Protein AF-G5LSA3-F1 (afdb_monomer)

Solvent-accessible surface area (backbone atoms only — not comparable to full-atom values): 11679 Å² total; per-residue (Å²): 106,72,66,44,50,52,53,25,50,44,38,55,77,55,79,55,7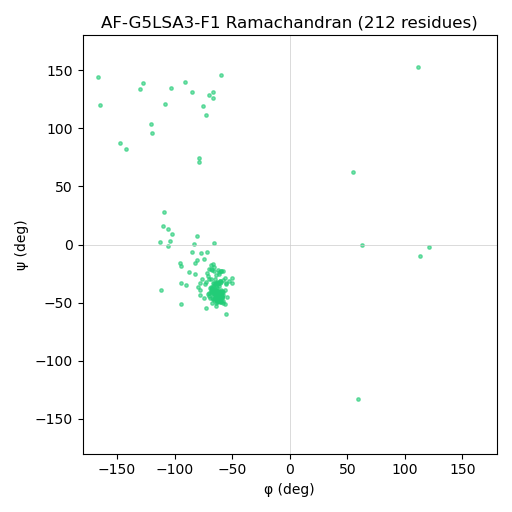2,50,24,72,30,47,62,33,30,74,80,34,65,68,48,12,50,53,46,41,55,51,50,51,54,51,50,54,54,49,53,50,52,52,33,51,51,53,39,56,61,46,24,77,78,38,68,71,36,72,40,71,67,54,28,50,52,50,26,52,50,50,54,50,53,54,51,54,49,53,71,73,32,70,72,57,42,51,50,51,53,53,52,50,49,51,64,54,46,50,59,47,51,48,41,41,61,58,32,59,80,59,48,34,70,67,43,30,60,56,48,72,64,80,58,100,57,92,50,68,64,59,55,52,52,52,50,52,54,52,50,56,74,58,63,61,64,62,53,56,42,41,48,39,81,81,46,82,61,35,63,59,45,43,32,49,49,45,44,52,48,53,51,52,50,49,52,51,49,53,44,32,53,54,28,51,41,17,58,45,53,57,74,54,58,66,62,71,62,96,44,76,66,73,73,72,78,120

InterPro domains:
  IPR002293 Amino acid/polyamine transporter I [PF13520] (2-205)
  IPR050367 Amino acid-polyamine-organocation superfamily [PTHR42770] (3-204)

Radius of gyration: 20.11 Å; Cα contacts (8 Å, |Δi|>4): 156; chains: 1; bounding box: 51×43×50 Å

Mean predicted aligned error: 11.16 Å

Sequence (214 aa):
MSLAYVYARLATKNPQQGGPIAYAGEISPAFGFQTGVLYYHANWIGNLAIGITAVSYLSTFFPALNNPIPAGIACIAIVWLFTFINMLGGAWVSRLTTIGLFLVLIPVVLTAVAGWHWFDIATYHANWNTSTTTDSHAIVKSILLCLWAFVGVESAAVSTGMVKNPKRTVPLATMLGTALAGIIYIAATQVIAGMFPASVMASSGADSDCKNIG

Secondary structure (DSSP, 8-state):
-HHHHHHHHHHHH---TTTHHHHHHTT-HHHHHHHHHHHHHHHHHHHHHHHHHHHHHHHTT-GGGGSHHHHHHHHHHHHHHHHHHHHT-HHHHHHHHHHHHHHHHHHHHHHHHHGGGG--HHHHHHHHT--SS--HHHHHHHHHHHHHHTTTTTHHHHGGGGSSSHHHHHHHHHHHHHHHHHHHHHHHHHHHHHHS-HHHHHHSSS-TTTTS--

Organism: NCBI:txid913241

Foldseek 3Di:
DVVLLVQLVCCQVDQDAPFPLVVLVVVHVVRSVVVVVVVVVVVVVVLLVVLLQVLVVVCVVVVVCVDPVVVVVSSVVVSVVVVVQPVVDDVSVVVVVVVVVVVVVVVLVCLLPVLVVLFAPVLLVQLVDPDPDPDPVVVVVVVVVVVVVPPCLRVLSNCLVVDDPSSPCSSCCSVVVVVVVVVSVVSSVSSVSRNDHPVCVCVPGDCPVVVPPD

pLDDT: mean 71.87, std 13.15, range [27.19, 90.12]

Structure (mmCIF, N/CA/C/O backbone):
data_AF-G5LSA3-F1
#
_entry.id   AF-G5LSA3-F1
#
loop_
_atom_site.group_PDB
_atom_site.id
_atom_site.type_symbol
_atom_site.label_atom_id
_atom_site.label_alt_id
_atom_site.label_comp_id
_atom_site.label_asym_id
_atom_site.label_entity_id
_atom_site.label_seq_id
_atom_site.pdbx_PDB_ins_code
_atom_site.Cartn_x
_atom_site.Cartn_y
_atom_site.Cartn_z
_atom_site.occupancy
_atom_site.B_iso_or_equiv
_atom_site.auth_seq_id
_atom_site.auth_comp_id
_atom_site.auth_asym_id
_atom_site.auth_atom_id
_atom_site.pdbx_PDB_model_num
ATOM 1 N N . MET A 1 1 ? 2.680 -9.604 10.700 1.00 57.22 1 MET A N 1
ATOM 2 C CA . MET A 1 1 ? 1.638 -10.450 11.338 1.00 57.22 1 MET A CA 1
ATOM 3 C C . MET A 1 1 ? 1.380 -10.092 12.799 1.00 57.22 1 MET A C 1
ATOM 5 O O . MET A 1 1 ? 0.228 -9.873 13.142 1.00 57.22 1 MET A O 1
ATOM 9 N N . SER A 1 2 ? 2.407 -9.972 13.649 1.00 67.12 2 SER A N 1
ATOM 10 C CA . SER A 1 2 ? 2.255 -9.550 15.056 1.00 67.12 2 SER A CA 1
ATOM 11 C C . SER A 1 2 ? 1.514 -8.212 15.216 1.00 67.12 2 SER A C 1
ATOM 13 O O . SER A 1 2 ? 0.577 -8.130 16.002 1.00 67.12 2 SER A O 1
ATOM 15 N N . LEU A 1 3 ? 1.859 -7.200 14.411 1.00 62.19 3 LEU A N 1
ATOM 16 C CA . LEU A 1 3 ? 1.193 -5.889 14.412 1.00 62.19 3 LEU A CA 1
ATOM 17 C C . LEU A 1 3 ? -0.298 -5.983 14.030 1.00 62.19 3 LEU A C 1
ATOM 19 O O . LEU A 1 3 ? -1.160 -5.471 14.739 1.00 62.19 3 LEU A O 1
ATOM 23 N N . ALA A 1 4 ? -0.609 -6.706 12.950 1.00 60.38 4 ALA A N 1
ATOM 24 C CA . ALA A 1 4 ? -1.983 -6.951 12.508 1.00 60.38 4 ALA A CA 1
ATOM 25 C C . ALA A 1 4 ? -2.810 -7.684 13.579 1.00 60.38 4 ALA A C 1
ATOM 27 O O . ALA A 1 4 ? -3.966 -7.336 13.804 1.00 60.38 4 ALA A O 1
ATOM 28 N N . TYR A 1 5 ? -2.210 -8.644 14.292 1.00 62.06 5 TYR A N 1
ATOM 29 C CA . TYR A 1 5 ? -2.858 -9.350 15.398 1.00 62.06 5 TYR A CA 1
ATOM 30 C C . TYR A 1 5 ? -3.153 -8.430 16.590 1.00 62.06 5 TYR A C 1
ATOM 32 O O . TYR A 1 5 ? -4.234 -8.512 17.175 1.00 62.06 5 TYR A O 1
ATOM 40 N N . VAL A 1 6 ? -2.235 -7.519 16.931 1.00 65.00 6 VAL A N 1
ATOM 41 C CA . VAL A 1 6 ? -2.453 -6.514 17.984 1.00 65.00 6 VAL A CA 1
ATOM 42 C C . VAL A 1 6 ? -3.612 -5.587 17.612 1.00 65.00 6 VAL A C 1
ATOM 44 O O . VAL A 1 6 ? -4.539 -5.440 18.408 1.00 65.00 6 VAL A O 1
ATOM 47 N N . TYR A 1 7 ? -3.632 -5.042 16.391 1.00 61.97 7 TYR A N 1
ATOM 48 C CA . TYR A 1 7 ? -4.736 -4.194 15.927 1.00 61.97 7 TYR A CA 1
ATOM 49 C C . TYR A 1 7 ? -6.064 -4.949 15.825 1.00 61.97 7 TYR A C 1
ATOM 51 O O . TYR A 1 7 ? -7.090 -4.427 16.253 1.00 61.97 7 TYR A O 1
ATOM 59 N N . ALA A 1 8 ? -6.059 -6.193 15.340 1.00 57.53 8 ALA A N 1
ATOM 60 C CA . ALA A 1 8 ? -7.250 -7.038 15.298 1.00 57.53 8 ALA A CA 1
ATOM 61 C C . ALA A 1 8 ? -7.802 -7.302 16.710 1.00 57.53 8 ALA A C 1
ATOM 63 O O . ALA A 1 8 ? -9.007 -7.189 16.946 1.00 57.53 8 ALA A O 1
ATOM 64 N N . ARG A 1 9 ? -6.929 -7.590 17.682 1.00 59.22 9 ARG A N 1
ATOM 65 C CA . ARG A 1 9 ? -7.329 -7.827 19.074 1.00 59.22 9 ARG A CA 1
ATOM 66 C C . ARG A 1 9 ? -7.853 -6.553 19.745 1.00 59.22 9 ARG A C 1
ATOM 68 O O . ARG A 1 9 ? -8.863 -6.623 20.445 1.00 59.22 9 ARG A O 1
ATOM 75 N N . LEU A 1 10 ? -7.244 -5.397 19.483 1.00 58.62 10 LEU A N 1
ATOM 76 C CA . LEU A 1 10 ? -7.724 -4.096 19.964 1.00 58.62 10 LEU A CA 1
ATOM 77 C C . LEU A 1 10 ? -9.078 -3.715 19.341 1.00 58.62 10 LEU A C 1
ATOM 79 O O . LEU A 1 10 ? -9.992 -3.342 20.075 1.00 58.62 10 LEU A O 1
ATOM 83 N N . ALA A 1 11 ? -9.262 -3.946 18.037 1.00 56.22 11 ALA A N 1
ATOM 84 C CA . ALA A 1 11 ? -10.534 -3.742 17.337 1.00 56.22 11 ALA A CA 1
ATOM 85 C C . ALA A 1 11 ? -11.676 -4.613 17.893 1.00 56.22 11 ALA A C 1
ATOM 87 O O . ALA A 1 11 ? -12.827 -4.179 17.923 1.00 56.22 11 ALA A O 1
ATOM 88 N N . THR A 1 12 ? -11.373 -5.828 18.373 1.00 56.00 12 THR A N 1
ATOM 89 C CA . THR A 1 12 ? -12.373 -6.694 19.030 1.00 56.00 12 THR A CA 1
ATOM 90 C C . THR A 1 12 ? -12.680 -6.305 20.473 1.00 56.00 12 THR A C 1
ATOM 92 O O . THR A 1 12 ? -13.838 -6.385 20.883 1.00 56.00 12 THR A O 1
ATOM 95 N N . LYS A 1 13 ? -11.666 -5.906 21.256 1.00 55.19 13 LYS A N 1
ATOM 96 C CA . LYS A 1 13 ? -11.833 -5.583 22.680 1.00 55.19 13 LYS A CA 1
ATOM 97 C C . LYS A 1 13 ? -12.451 -4.211 22.908 1.00 55.19 13 LYS A C 1
ATOM 99 O O . LYS A 1 13 ? -13.193 -4.068 23.874 1.00 55.19 13 LYS A O 1
ATOM 104 N N . ASN A 1 14 ? -12.167 -3.238 22.043 1.00 55.56 14 ASN A N 1
ATOM 105 C CA . ASN A 1 14 ? -12.674 -1.887 22.208 1.00 55.56 14 ASN A CA 1
ATOM 106 C C . ASN A 1 14 ? -12.935 -1.202 20.845 1.00 55.56 14 ASN A C 1
ATOM 108 O O . ASN A 1 14 ? -12.055 -0.575 20.261 1.00 55.56 14 ASN A O 1
ATOM 112 N N . PRO A 1 15 ? -14.125 -1.372 20.250 1.00 53.91 15 PRO A N 1
ATOM 113 C CA . PRO A 1 15 ? -14.443 -0.820 18.934 1.00 53.91 15 PRO A CA 1
ATOM 114 C C . PRO A 1 15 ? -14.781 0.677 19.036 1.00 53.91 15 PRO A C 1
ATOM 116 O O . PRO A 1 15 ? -15.945 1.063 18.957 1.00 53.91 15 PRO A O 1
ATOM 119 N N . GLN A 1 16 ? -13.767 1.516 19.238 1.00 53.59 16 GLN A N 1
ATOM 120 C CA . GLN A 1 16 ? -13.885 2.976 19.228 1.00 53.59 16 GLN A CA 1
ATOM 121 C C . GLN A 1 16 ? -13.633 3.520 17.810 1.00 53.59 16 GLN A C 1
ATOM 123 O O . GLN A 1 16 ? -12.736 3.051 17.103 1.00 53.59 16 GLN A O 1
ATOM 128 N N . GLN A 1 17 ? -14.406 4.526 17.388 1.00 50.66 17 GLN A N 1
ATOM 129 C CA . GLN A 1 17 ? -14.122 5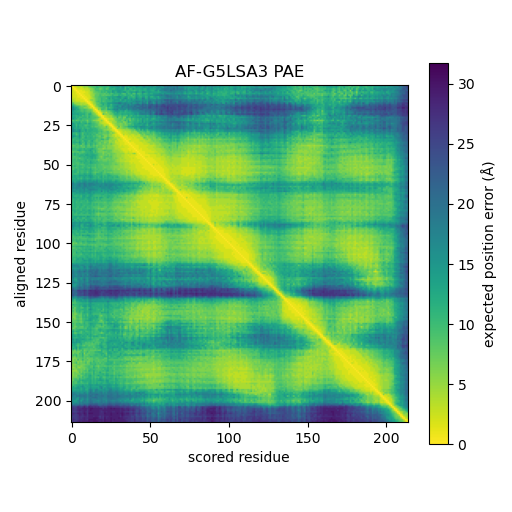.275 16.159 1.00 50.66 17 GLN A CA 1
ATOM 130 C C . GLN A 1 17 ? -12.862 6.130 16.371 1.00 50.66 17 GLN A C 1
ATOM 132 O O . GLN A 1 17 ? -12.777 6.864 17.350 1.00 50.66 17 GLN A O 1
ATOM 137 N N . GLY A 1 18 ? -11.881 6.037 15.465 1.00 52.31 18 GLY A N 1
ATOM 138 C CA . GLY A 1 18 ? -10.628 6.813 15.539 1.00 52.31 18 GLY A CA 1
ATOM 139 C C . GLY A 1 18 ? -9.336 5.989 15.598 1.00 52.31 18 GLY A C 1
ATOM 140 O O . GLY A 1 18 ? -8.247 6.562 15.577 1.00 52.31 18 GLY A O 1
ATOM 141 N N . GLY A 1 19 ? -9.422 4.654 15.629 1.00 60.31 19 GLY A N 1
ATOM 142 C CA . GLY A 1 19 ? -8.258 3.772 15.489 1.00 60.31 19 GLY A CA 1
ATOM 143 C C . GLY A 1 19 ? -7.181 4.000 16.573 1.00 60.31 19 GLY A C 1
ATOM 144 O O . GLY A 1 19 ? -7.528 4.079 17.752 1.00 60.31 19 GLY A O 1
ATOM 145 N N . PRO A 1 20 ? -5.880 4.105 16.221 1.00 56.75 20 PRO A N 1
ATOM 146 C CA . PRO A 1 20 ? -4.772 4.213 17.187 1.00 56.75 20 PRO A CA 1
ATOM 147 C C . PRO A 1 20 ? -4.909 5.366 18.191 1.00 56.75 20 PRO A C 1
ATOM 149 O O . PRO A 1 20 ? -4.492 5.241 19.340 1.00 56.75 20 PRO A O 1
ATOM 152 N N . ILE A 1 21 ? -5.516 6.475 17.762 1.00 54.84 21 ILE A N 1
ATOM 153 C CA . ILE A 1 21 ? -5.666 7.704 18.550 1.00 54.84 21 ILE A CA 1
ATOM 154 C C . ILE A 1 21 ? -6.664 7.490 19.693 1.00 54.84 21 ILE A C 1
ATOM 156 O O . ILE A 1 21 ? -6.404 7.896 20.825 1.00 54.84 21 ILE A O 1
ATOM 160 N N . ALA A 1 22 ? -7.771 6.795 19.415 1.00 55.62 22 ALA A N 1
ATOM 161 C CA . ALA A 1 22 ? -8.770 6.450 20.422 1.00 55.62 22 ALA A CA 1
ATOM 162 C C . ALA A 1 22 ? -8.217 5.437 21.438 1.00 55.62 22 ALA A C 1
ATOM 164 O O . ALA A 1 22 ? -8.444 5.584 22.635 1.00 55.62 22 ALA A O 1
ATOM 165 N N . TYR A 1 23 ? -7.416 4.463 20.983 1.00 58.31 23 TYR A N 1
ATOM 166 C CA . TYR A 1 23 ? -6.765 3.489 21.868 1.00 58.31 23 TYR A CA 1
ATOM 167 C C . TYR A 1 23 ? -5.732 4.119 22.808 1.00 58.31 23 TYR A C 1
ATOM 169 O O . TYR A 1 23 ? -5.691 3.785 23.990 1.00 58.31 23 TYR A O 1
ATOM 177 N N . ALA A 1 24 ? -4.902 5.035 22.303 1.00 58.34 24 ALA A N 1
ATOM 178 C CA . ALA A 1 24 ? -3.903 5.727 23.116 1.00 58.34 24 ALA A CA 1
ATOM 179 C C . ALA A 1 24 ? -4.534 6.762 24.068 1.00 58.34 24 ALA A C 1
ATOM 181 O O . ALA A 1 24 ? -4.039 6.960 25.178 1.00 58.34 24 ALA A O 1
ATOM 182 N N . GLY A 1 25 ? -5.646 7.384 23.659 1.00 57.09 25 GLY A N 1
ATOM 183 C CA . GLY A 1 25 ? -6.397 8.344 24.471 1.00 57.09 25 GLY A CA 1
ATOM 184 C C . GLY A 1 25 ? -7.021 7.748 25.736 1.00 57.09 25 GLY A C 1
ATOM 185 O O . GLY A 1 25 ? -7.166 8.465 26.721 1.00 57.09 25 GLY A O 1
ATOM 186 N N . GLU A 1 26 ? -7.323 6.445 25.752 1.00 61.28 26 GLU A N 1
ATOM 187 C CA . GLU A 1 26 ? -7.827 5.758 26.953 1.00 61.28 26 GLU A CA 1
ATOM 188 C C . GLU A 1 26 ? -6.771 5.579 28.045 1.00 61.28 26 GLU A C 1
ATOM 190 O O . GLU A 1 26 ? -7.111 5.517 29.224 1.00 61.28 26 GLU A O 1
ATOM 195 N N . ILE A 1 27 ? -5.491 5.510 27.671 1.00 63.62 27 ILE A N 1
ATOM 196 C CA . ILE A 1 27 ? -4.385 5.401 28.632 1.00 63.62 27 ILE A CA 1
ATOM 197 C C . ILE A 1 27 ? -4.097 6.775 29.247 1.00 63.62 27 ILE A C 1
ATOM 199 O O . ILE A 1 27 ? -3.882 6.890 30.451 1.00 63.62 27 ILE A O 1
ATOM 203 N N . SER A 1 28 ? -4.085 7.825 28.422 1.00 60.84 28 SER A N 1
ATOM 204 C CA . SER A 1 28 ? -4.035 9.219 28.865 1.00 60.84 28 SER A CA 1
ATOM 205 C C . SER A 1 28 ? -4.377 10.158 27.701 1.00 60.84 28 SER A C 1
ATOM 207 O O . SER A 1 28 ? -3.905 9.923 26.581 1.00 60.84 28 SER A O 1
ATOM 209 N N . PRO A 1 29 ? -5.072 11.286 27.946 1.00 66.12 29 PRO A N 1
ATOM 210 C CA . PRO A 1 29 ? -5.291 12.328 26.939 1.00 66.12 29 PRO A CA 1
ATOM 211 C C . PRO A 1 29 ? -3.995 12.817 26.267 1.00 66.12 29 PRO A C 1
ATOM 213 O O . PRO A 1 29 ? -4.000 13.142 25.081 1.00 66.12 29 PRO A O 1
ATOM 216 N N . ALA A 1 30 ? -2.867 12.811 26.992 1.00 69.50 30 ALA A N 1
ATOM 217 C CA . ALA A 1 30 ? -1.559 13.204 26.461 1.00 69.50 30 ALA A CA 1
ATOM 218 C C . ALA A 1 30 ? -1.019 12.216 25.408 1.00 69.50 30 ALA A C 1
ATOM 220 O O . ALA A 1 30 ? -0.507 12.638 24.370 1.00 69.50 30 ALA A O 1
ATOM 221 N N . PHE A 1 31 ? -1.184 10.906 25.629 1.00 66.94 31 PHE A N 1
ATOM 222 C CA . PHE A 1 31 ? -0.762 9.873 24.674 1.00 66.94 31 PHE A CA 1
ATOM 223 C C . PHE A 1 31 ? -1.680 9.812 23.448 1.00 66.94 31 PHE A C 1
ATOM 225 O O . PHE A 1 31 ? -1.201 9.591 22.332 1.00 66.94 31 PHE A O 1
ATOM 232 N N . GLY A 1 32 ? -2.979 10.073 23.629 1.00 62.72 32 GLY A N 1
ATOM 233 C CA . GLY A 1 32 ? -3.922 10.259 22.523 1.00 62.72 32 GLY A CA 1
ATOM 234 C C . GLY A 1 32 ? -3.528 11.433 21.623 1.00 62.72 32 GLY A C 1
ATOM 235 O O . GLY A 1 32 ? -3.420 11.266 20.408 1.00 62.72 32 GLY A O 1
ATOM 236 N N . PHE A 1 33 ? -3.222 12.594 22.213 1.00 68.69 33 PHE A N 1
ATOM 237 C CA . PHE A 1 33 ? -2.768 13.770 21.465 1.00 68.69 33 PHE A CA 1
ATOM 238 C C . PHE A 1 33 ? -1.448 13.514 20.726 1.00 68.69 33 PHE A C 1
ATOM 240 O O . PHE A 1 33 ? -1.363 13.772 19.527 1.00 68.69 33 PHE A O 1
ATOM 247 N N . GLN A 1 34 ? -0.444 12.936 21.396 1.00 72.75 34 GLN A N 1
ATOM 248 C CA . GLN A 1 34 ? 0.842 12.610 20.770 1.00 72.75 34 GLN A CA 1
ATOM 249 C C . GLN A 1 34 ? 0.670 11.662 19.574 1.00 72.75 34 GLN A C 1
ATOM 251 O O . GLN A 1 34 ? 1.223 11.908 18.503 1.00 72.75 34 GLN A O 1
ATOM 256 N N . THR A 1 35 ? -0.136 10.610 19.731 1.00 71.69 35 THR A N 1
ATOM 257 C CA . THR A 1 35 ? -0.422 9.652 18.653 1.00 71.69 35 THR A CA 1
ATOM 258 C C . THR A 1 35 ? -1.157 10.323 17.495 1.00 71.69 35 THR A C 1
ATOM 260 O O . THR A 1 35 ? -0.836 10.062 16.338 1.00 71.69 35 THR A O 1
ATOM 263 N N . GLY A 1 36 ? -2.095 11.230 17.783 1.00 70.50 36 GLY A N 1
ATOM 264 C CA . GLY A 1 36 ? -2.803 12.003 16.764 1.00 70.50 36 GLY A CA 1
ATOM 265 C C . GLY A 1 36 ? -1.885 12.926 15.966 1.00 70.50 36 GLY A C 1
ATOM 266 O O . GLY A 1 36 ? -1.937 12.923 14.738 1.00 70.50 36 GLY A O 1
ATOM 267 N N . VAL A 1 37 ? -0.995 13.655 16.643 1.00 76.00 37 VAL A N 1
ATOM 268 C CA . VAL A 1 37 ? -0.018 14.538 15.989 1.00 76.00 37 VAL A CA 1
ATOM 269 C C . VAL A 1 37 ? 0.940 13.734 15.112 1.00 76.00 37 VAL A C 1
ATOM 271 O O . VAL A 1 37 ? 1.166 14.109 13.961 1.00 76.00 37 VAL A O 1
ATOM 274 N N . LEU A 1 38 ? 1.470 12.615 15.614 1.00 79.06 38 LEU A N 1
ATOM 275 C CA . LEU A 1 38 ? 2.364 11.746 14.843 1.00 79.06 38 LEU A CA 1
ATOM 276 C C . LEU A 1 38 ? 1.657 11.135 13.629 1.00 79.06 38 LEU A C 1
ATOM 278 O O . LEU A 1 38 ? 2.208 11.148 12.530 1.00 79.06 38 LEU A O 1
ATOM 282 N N . TYR A 1 39 ? 0.424 10.655 13.804 1.00 76.50 39 TYR A N 1
ATOM 283 C CA . TYR A 1 39 ? -0.363 10.092 12.711 1.00 76.50 39 TYR A CA 1
ATOM 284 C C . TYR A 1 39 ? -0.664 11.144 11.639 1.00 76.50 39 TYR A C 1
ATOM 286 O O . TYR A 1 39 ? -0.551 10.862 10.449 1.00 76.50 39 TYR A O 1
ATOM 294 N N . TYR A 1 40 ? -0.981 12.377 12.035 1.00 78.31 40 TYR A N 1
ATOM 295 C CA . TYR A 1 40 ? -1.203 13.471 11.095 1.00 78.31 40 TYR A CA 1
ATOM 296 C C . TYR A 1 40 ? 0.047 13.789 10.262 1.00 78.31 40 TYR A C 1
ATOM 298 O O . TYR A 1 40 ? -0.031 13.849 9.034 1.00 78.31 40 TYR A O 1
ATOM 306 N N . HIS A 1 41 ? 1.212 13.904 10.910 1.00 79.69 41 HIS A N 1
ATOM 307 C CA . HIS A 1 41 ? 2.482 14.130 10.214 1.00 79.69 41 HIS A CA 1
ATOM 308 C C . HIS A 1 41 ? 2.826 12.975 9.263 1.00 79.69 41 HIS A C 1
ATOM 310 O O . HIS A 1 41 ? 3.235 13.217 8.127 1.00 79.69 41 HIS A O 1
ATOM 316 N N . ALA A 1 42 ? 2.604 11.728 9.687 1.00 79.12 42 ALA A N 1
ATOM 317 C CA . ALA A 1 42 ? 2.837 10.553 8.852 1.00 79.12 42 ALA A CA 1
ATOM 318 C C . ALA A 1 42 ? 1.942 10.546 7.599 1.00 79.12 42 ALA A C 1
ATOM 320 O O . ALA A 1 42 ? 2.432 10.286 6.502 1.00 79.12 42 ALA A O 1
ATOM 321 N N . ASN A 1 43 ? 0.657 10.893 7.735 1.00 79.69 43 ASN A N 1
ATOM 322 C CA . ASN A 1 43 ? -0.265 10.967 6.596 1.00 79.69 43 ASN A CA 1
ATOM 323 C C . ASN A 1 43 ? 0.118 12.073 5.607 1.00 79.69 43 ASN A C 1
ATOM 325 O O . ASN A 1 43 ? 0.044 11.868 4.398 1.00 79.69 43 ASN A O 1
ATOM 329 N N . TRP A 1 44 ? 0.551 13.235 6.100 1.00 79.50 44 TRP A N 1
ATOM 330 C CA . TRP A 1 44 ? 1.025 14.324 5.244 1.00 79.50 44 TRP A CA 1
ATOM 331 C C . TRP A 1 44 ? 2.232 13.913 4.402 1.00 79.50 44 TRP A C 1
ATOM 333 O O . TRP A 1 44 ? 2.218 14.087 3.184 1.00 79.50 44 TRP A O 1
ATOM 343 N N . ILE A 1 45 ? 3.244 13.314 5.032 1.00 83.19 45 ILE A N 1
ATOM 344 C CA . ILE A 1 45 ? 4.445 12.837 4.336 1.00 83.19 45 ILE A CA 1
ATOM 345 C C . ILE A 1 45 ? 4.087 11.711 3.354 1.00 83.19 45 ILE A C 1
ATOM 347 O O . ILE A 1 45 ? 4.543 11.724 2.211 1.00 83.19 45 ILE A O 1
ATOM 351 N N . GLY A 1 46 ? 3.222 10.777 3.763 1.00 81.12 46 GLY A N 1
ATOM 352 C CA . GLY A 1 46 ? 2.764 9.675 2.916 1.00 81.12 46 GLY A CA 1
ATOM 353 C C . GLY A 1 46 ? 2.041 10.153 1.655 1.00 81.12 46 GLY A C 1
ATOM 354 O O . GLY A 1 46 ? 2.354 9.694 0.557 1.00 81.12 46 GLY A O 1
ATOM 355 N N . ASN A 1 47 ? 1.135 11.126 1.783 1.00 83.44 47 ASN A N 1
ATOM 356 C CA . ASN A 1 47 ? 0.412 11.694 0.641 1.00 83.44 47 ASN A CA 1
ATOM 357 C C . ASN A 1 47 ? 1.352 12.388 -0.353 1.00 83.44 47 ASN A C 1
ATOM 359 O O . ASN A 1 47 ? 1.183 12.233 -1.563 1.00 83.44 47 ASN A O 1
ATOM 363 N N . LEU A 1 48 ? 2.360 13.115 0.142 1.00 83.06 48 LEU A N 1
ATOM 364 C CA . LEU A 1 48 ? 3.373 13.738 -0.713 1.00 83.06 48 LEU A CA 1
ATOM 365 C C . LEU A 1 48 ? 4.201 12.688 -1.459 1.00 83.06 48 LEU A C 1
ATOM 367 O O . LEU A 1 48 ? 4.391 12.812 -2.667 1.00 83.06 48 LEU A O 1
ATOM 371 N N . ALA A 1 49 ? 4.644 11.634 -0.772 1.00 82.00 49 ALA A N 1
ATOM 372 C CA . ALA A 1 49 ? 5.420 10.566 -1.393 1.00 82.00 49 ALA A CA 1
ATOM 373 C C . ALA A 1 49 ? 4.626 9.822 -2.483 1.00 82.00 49 ALA A C 1
ATOM 375 O O . ALA A 1 49 ? 5.162 9.548 -3.560 1.00 82.00 49 ALA A O 1
ATOM 376 N N . ILE A 1 50 ? 3.334 9.557 -2.250 1.00 82.50 50 ILE A N 1
ATOM 377 C CA . ILE A 1 50 ? 2.434 8.970 -3.257 1.00 82.50 50 ILE A CA 1
ATOM 378 C C . ILE A 1 50 ? 2.281 9.909 -4.461 1.00 82.50 50 ILE A C 1
ATOM 380 O O . ILE A 1 50 ? 2.364 9.455 -5.601 1.00 82.50 50 ILE A O 1
ATOM 384 N N . GLY A 1 51 ? 2.098 11.213 -4.226 1.00 84.19 51 GLY A N 1
ATOM 385 C CA . GLY A 1 51 ? 1.979 12.212 -5.290 1.00 84.19 51 GLY A CA 1
ATOM 386 C C . GLY A 1 51 ? 3.228 12.294 -6.171 1.00 84.19 51 GLY A C 1
ATOM 387 O O . GLY A 1 51 ? 3.123 12.247 -7.396 1.00 84.19 51 GLY A O 1
ATOM 388 N N . ILE A 1 52 ? 4.414 12.335 -5.558 1.00 84.38 52 ILE A N 1
ATOM 389 C CA . ILE A 1 52 ? 5.700 12.340 -6.276 1.00 84.38 52 ILE A CA 1
ATOM 390 C C . ILE A 1 52 ? 5.860 11.056 -7.095 1.00 84.38 52 ILE A C 1
ATOM 392 O O . ILE A 1 52 ? 6.202 11.114 -8.274 1.00 84.38 52 ILE A O 1
ATOM 396 N N . THR A 1 53 ? 5.539 9.906 -6.501 1.00 83.88 53 THR A N 1
ATOM 397 C CA . THR A 1 53 ? 5.597 8.608 -7.185 1.00 83.88 53 THR A CA 1
ATOM 398 C C . THR A 1 53 ? 4.670 8.573 -8.403 1.00 83.88 53 THR A C 1
ATOM 400 O O . THR A 1 53 ? 5.066 8.116 -9.473 1.00 83.88 53 THR A O 1
ATOM 403 N N . ALA A 1 54 ? 3.451 9.108 -8.286 1.00 83.50 54 ALA A N 1
ATOM 404 C CA . ALA A 1 54 ? 2.510 9.189 -9.401 1.00 83.50 54 ALA A CA 1
ATOM 405 C C . ALA A 1 54 ? 3.045 10.057 -10.555 1.00 83.50 54 ALA A C 1
ATOM 407 O O . ALA A 1 54 ? 2.935 9.670 -11.719 1.00 83.50 54 ALA A O 1
ATOM 408 N N . VAL A 1 55 ? 3.659 11.203 -10.244 1.00 85.75 55 VAL A N 1
ATOM 409 C CA . VAL A 1 55 ? 4.282 12.076 -11.253 1.00 85.75 55 VAL A CA 1
ATOM 410 C C . VAL A 1 55 ? 5.506 11.419 -11.890 1.00 85.75 55 VAL A C 1
ATOM 412 O O . VAL A 1 55 ? 5.672 11.529 -13.101 1.00 85.75 55 VAL A O 1
ATOM 415 N N . SER A 1 56 ? 6.316 10.698 -11.113 1.00 81.06 56 SER A N 1
ATOM 416 C CA . SER A 1 56 ? 7.474 9.944 -11.612 1.00 81.06 56 SER A CA 1
ATOM 417 C C . SER A 1 56 ? 7.059 8.870 -12.628 1.00 81.06 56 SER A C 1
ATOM 419 O O . SER A 1 56 ? 7.635 8.760 -13.708 1.00 81.06 56 SER A O 1
ATOM 4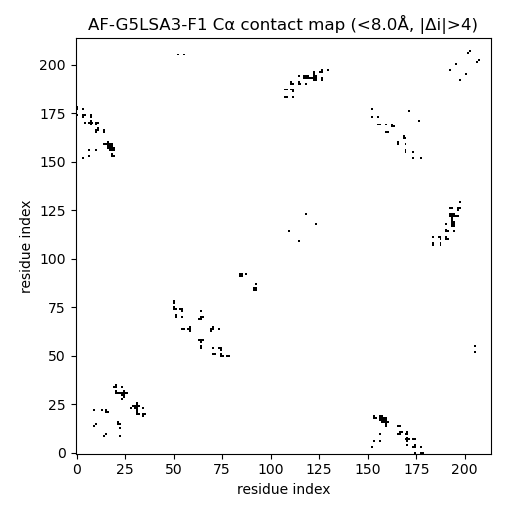21 N N . TYR A 1 57 ? 5.969 8.140 -12.375 1.00 82.19 57 TYR A N 1
ATOM 422 C CA . TYR A 1 57 ? 5.427 7.225 -13.386 1.00 82.19 57 TYR A CA 1
ATOM 423 C C . TYR A 1 57 ? 4.876 7.962 -14.615 1.00 82.19 57 TYR A C 1
ATOM 425 O O . TYR A 1 57 ? 5.027 7.489 -15.742 1.00 82.19 57 TYR A O 1
ATOM 433 N N . LEU A 1 58 ? 4.269 9.138 -14.430 1.00 83.31 58 LEU A N 1
ATOM 434 C CA . LEU A 1 58 ? 3.739 9.938 -15.534 1.00 83.31 58 LEU A CA 1
ATOM 435 C C . LEU A 1 58 ? 4.849 10.558 -16.404 1.00 83.31 58 LEU A C 1
ATOM 437 O O . LEU A 1 58 ? 4.650 10.715 -17.610 1.00 83.31 58 LEU A O 1
ATOM 441 N N . SER A 1 59 ? 6.024 10.861 -15.839 1.00 82.19 59 SER A N 1
ATOM 442 C CA . SER A 1 59 ? 7.165 11.426 -16.576 1.00 82.19 59 SER A CA 1
ATOM 443 C C . SER A 1 59 ? 7.774 10.456 -17.590 1.00 82.19 59 SER A C 1
ATOM 445 O O . SER A 1 59 ? 8.348 10.896 -18.586 1.00 82.19 59 SER A O 1
ATOM 447 N N . THR A 1 60 ? 7.553 9.149 -17.404 1.00 80.44 60 THR A N 1
ATOM 448 C CA . THR A 1 60 ? 7.898 8.115 -18.393 1.00 80.44 60 THR A CA 1
ATOM 449 C C . THR A 1 60 ? 7.106 8.293 -19.697 1.00 80.44 60 THR A C 1
ATOM 451 O O . THR A 1 60 ? 7.624 8.023 -20.777 1.00 80.44 60 THR A O 1
ATOM 454 N N . PHE A 1 61 ? 5.866 8.792 -19.619 1.00 81.75 61 PHE A N 1
ATOM 455 C CA . PHE A 1 61 ? 5.009 9.054 -20.784 1.00 81.75 61 PHE A CA 1
ATOM 456 C C . PHE A 1 61 ? 5.095 10.504 -21.275 1.00 81.75 61 PHE A C 1
ATOM 458 O O . PHE A 1 61 ? 4.981 10.758 -22.474 1.00 81.75 61 PHE A O 1
ATOM 465 N N . PHE A 1 62 ? 5.299 11.456 -20.361 1.00 81.56 62 PHE A N 1
ATOM 466 C CA . PHE A 1 62 ? 5.383 12.886 -20.654 1.00 81.56 62 PHE A CA 1
ATOM 467 C C . PHE A 1 62 ? 6.750 13.440 -20.236 1.00 81.56 62 PHE A C 1
ATOM 469 O O . PHE A 1 62 ? 6.917 13.863 -19.088 1.00 81.56 62 PHE A O 1
ATOM 476 N N . PRO A 1 63 ? 7.717 13.545 -21.167 1.00 76.69 63 PRO A N 1
ATOM 477 C CA . PRO A 1 63 ? 9.076 13.983 -20.849 1.00 76.69 63 PRO A CA 1
ATOM 478 C C . PRO A 1 63 ? 9.162 15.385 -20.229 1.00 76.69 63 PRO A C 1
ATOM 480 O O . PRO A 1 63 ? 10.122 15.681 -19.522 1.00 76.69 63 PRO A O 1
ATOM 483 N N . ALA A 1 64 ? 8.153 16.236 -20.455 1.00 77.06 64 ALA A N 1
ATOM 484 C CA . ALA A 1 64 ? 8.036 17.568 -19.856 1.00 77.06 64 ALA A CA 1
ATOM 485 C C . ALA A 1 64 ? 7.983 17.546 -18.315 1.00 77.06 64 ALA A C 1
ATOM 487 O O . ALA A 1 64 ? 8.336 18.536 -17.675 1.00 77.06 64 ALA A O 1
ATOM 488 N N . LEU A 1 65 ? 7.583 16.418 -17.718 1.00 75.94 65 LEU A N 1
ATOM 489 C CA . LEU A 1 65 ? 7.540 16.217 -16.269 1.00 75.94 65 LEU A CA 1
ATOM 490 C C . LEU A 1 65 ? 8.892 15.801 -15.671 1.00 75.94 65 LEU A C 1
ATOM 492 O O . LEU A 1 65 ? 8.977 15.641 -14.463 1.00 75.94 65 LEU A O 1
ATOM 496 N N . ASN A 1 66 ? 9.958 15.661 -16.470 1.00 75.69 66 ASN A N 1
ATOM 497 C CA . ASN A 1 66 ? 11.316 15.489 -15.930 1.00 75.69 66 ASN A CA 1
ATOM 498 C C . ASN A 1 66 ? 11.899 16.796 -15.372 1.00 75.69 66 ASN A C 1
ATOM 500 O O . ASN A 1 66 ? 12.930 16.786 -14.707 1.00 75.69 66 ASN A O 1
ATOM 504 N N . ASN A 1 67 ? 11.264 17.937 -15.653 1.00 81.69 67 ASN A N 1
ATOM 505 C CA . ASN A 1 67 ? 11.660 19.206 -15.065 1.00 81.69 67 ASN A CA 1
ATOM 506 C C . ASN A 1 67 ? 10.986 19.371 -13.681 1.00 81.69 67 ASN A C 1
ATOM 508 O O . ASN A 1 67 ? 9.763 19.207 -13.590 1.00 81.69 67 ASN A O 1
ATOM 512 N N . PRO A 1 68 ? 11.735 19.737 -12.618 1.00 79.75 68 PRO A N 1
ATOM 513 C CA . PRO A 1 68 ? 11.206 19.847 -11.256 1.00 79.75 68 PRO A CA 1
ATOM 514 C C . PRO A 1 68 ? 9.992 20.773 -11.114 1.00 79.75 68 PRO A C 1
ATOM 516 O O . PRO A 1 68 ? 9.100 20.509 -10.309 1.00 79.75 68 PRO A O 1
ATOM 519 N N . ILE A 1 69 ? 9.933 21.855 -11.899 1.00 85.38 69 ILE A N 1
ATOM 520 C CA . ILE A 1 69 ? 8.860 22.853 -11.794 1.00 85.38 69 ILE A CA 1
ATOM 521 C C . ILE A 1 69 ? 7.531 22.289 -12.349 1.00 85.38 69 ILE A C 1
ATOM 523 O O . ILE A 1 69 ? 6.554 22.246 -11.596 1.00 85.38 69 ILE A O 1
ATOM 527 N N . PRO A 1 70 ? 7.456 21.789 -13.604 1.00 84.94 70 PRO A N 1
ATOM 528 C CA . PRO A 1 70 ? 6.279 21.075 -14.105 1.00 84.94 70 PRO A CA 1
ATOM 529 C C . PRO A 1 70 ? 5.880 19.858 -13.266 1.00 84.94 70 PRO A C 1
ATOM 531 O O . PRO A 1 70 ? 4.687 19.645 -13.048 1.00 84.94 70 PRO A O 1
ATOM 534 N N . ALA A 1 71 ? 6.852 19.086 -12.767 1.00 83.62 71 ALA A N 1
ATOM 535 C CA . ALA A 1 71 ? 6.595 17.932 -11.908 1.00 83.62 71 ALA A CA 1
ATOM 536 C C . ALA A 1 71 ? 5.883 18.334 -10.607 1.00 83.62 71 ALA A C 1
ATOM 538 O O . ALA A 1 71 ? 4.880 17.728 -10.226 1.00 83.62 71 ALA A O 1
ATOM 539 N N . GLY A 1 72 ? 6.357 19.401 -9.953 1.00 84.81 72 GLY A N 1
ATOM 540 C CA . GLY A 1 72 ? 5.741 19.941 -8.742 1.00 84.81 72 GLY A CA 1
ATOM 541 C C . GLY A 1 72 ? 4.313 20.432 -8.979 1.00 84.81 72 GLY A C 1
ATOM 542 O O . GLY A 1 72 ? 3.411 20.097 -8.211 1.00 84.81 72 GLY A O 1
ATOM 543 N N . ILE A 1 73 ? 4.076 21.160 -10.076 1.00 88.75 73 ILE A N 1
ATOM 544 C CA . ILE A 1 73 ? 2.733 21.638 -10.443 1.00 88.75 73 ILE A CA 1
ATOM 545 C C . ILE A 1 73 ? 1.793 20.458 -10.720 1.00 88.75 73 ILE A C 1
ATOM 547 O O . ILE A 1 73 ? 0.661 20.453 -10.235 1.00 88.75 73 ILE A O 1
ATOM 551 N N . ALA A 1 74 ? 2.258 19.438 -11.447 1.00 87.75 74 ALA A N 1
ATOM 552 C CA . ALA A 1 74 ? 1.478 18.232 -11.714 1.00 87.75 74 ALA A CA 1
ATOM 553 C C . ALA A 1 74 ? 1.140 17.472 -10.421 1.00 87.75 74 ALA A C 1
ATOM 555 O O . ALA A 1 74 ? -0.004 17.060 -10.240 1.00 87.75 74 ALA A O 1
ATOM 556 N N . CYS A 1 75 ? 2.094 17.352 -9.492 1.00 87.81 75 CYS A N 1
ATOM 557 C CA . CYS A 1 75 ? 1.872 16.734 -8.184 1.00 87.81 75 CYS A CA 1
ATOM 558 C C . CYS A 1 75 ? 0.777 17.475 -7.403 1.00 87.81 75 CYS A C 1
ATOM 560 O O . CYS A 1 75 ? -0.188 16.862 -6.946 1.00 87.81 75 CYS A O 1
ATOM 562 N N . ILE A 1 76 ? 0.869 18.808 -7.330 1.00 89.38 76 ILE A N 1
ATOM 563 C CA . ILE A 1 76 ? -0.135 19.656 -6.675 1.00 89.38 76 ILE A CA 1
ATOM 564 C C . ILE A 1 76 ? -1.509 19.477 -7.336 1.00 89.38 76 ILE A C 1
ATOM 566 O O . ILE A 1 76 ? -2.507 19.300 -6.636 1.00 89.38 76 ILE A O 1
ATOM 570 N N . ALA A 1 77 ? -1.573 19.474 -8.669 1.00 90.12 77 ALA A N 1
ATOM 571 C CA . ALA A 1 77 ? -2.820 19.290 -9.407 1.00 90.12 77 ALA A CA 1
ATOM 572 C C . ALA A 1 77 ? -3.468 17.922 -9.129 1.00 90.12 77 ALA A C 1
ATOM 574 O O . ALA A 1 77 ? -4.678 17.853 -8.907 1.00 90.12 77 ALA A O 1
ATOM 575 N N . ILE A 1 78 ? -2.673 16.847 -9.078 1.00 88.69 78 ILE A N 1
ATOM 576 C CA . ILE A 1 78 ? -3.142 15.496 -8.742 1.00 88.69 78 ILE A CA 1
ATOM 577 C C . ILE A 1 78 ? -3.692 15.459 -7.312 1.00 88.69 78 ILE A C 1
ATOM 579 O O . ILE A 1 78 ? -4.794 14.952 -7.093 1.00 88.69 78 ILE A O 1
ATOM 583 N N . VAL A 1 79 ? -2.973 16.030 -6.341 1.00 88.44 79 VAL A N 1
ATOM 584 C CA . VAL A 1 79 ? -3.427 16.081 -4.941 1.00 88.44 79 VAL A CA 1
ATOM 585 C C . VAL A 1 79 ? -4.758 16.823 -4.826 1.00 88.44 79 VAL A C 1
ATOM 587 O O . VAL A 1 79 ? -5.678 16.329 -4.170 1.00 88.44 79 VAL A O 1
ATOM 590 N N . TRP A 1 80 ? -4.908 17.967 -5.498 1.00 89.62 80 TRP A N 1
ATOM 591 C CA . TRP A 1 80 ? -6.170 18.709 -5.507 1.00 89.62 80 TRP A CA 1
ATOM 592 C C . TRP A 1 80 ? -7.298 17.936 -6.182 1.00 89.62 80 TRP A C 1
ATOM 594 O O . TRP A 1 80 ? -8.396 17.883 -5.633 1.00 89.62 80 TRP A O 1
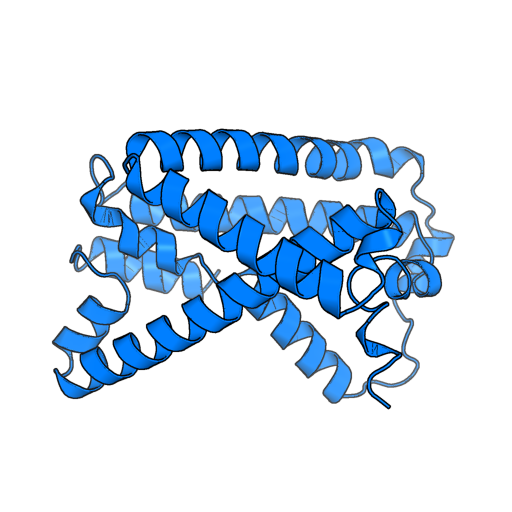ATOM 604 N N . LEU A 1 81 ? -7.036 17.278 -7.312 1.00 89.19 81 LEU A N 1
ATOM 605 C CA . LEU A 1 81 ? -8.018 16.431 -7.989 1.00 89.19 81 LEU A CA 1
ATOM 606 C C . LEU A 1 81 ? -8.552 15.341 -7.050 1.00 89.19 81 LEU A C 1
ATOM 608 O O . LEU A 1 81 ? -9.765 15.212 -6.876 1.00 89.19 81 LEU A O 1
ATOM 612 N N . PHE A 1 82 ? -7.661 14.593 -6.396 1.00 84.88 82 PHE A N 1
ATOM 613 C CA . PHE A 1 82 ? -8.067 13.576 -5.427 1.00 84.88 82 PHE A CA 1
ATOM 614 C C . PHE A 1 82 ? -8.752 14.185 -4.204 1.00 84.88 82 PHE A C 1
ATOM 616 O O . PHE A 1 82 ? -9.693 13.590 -3.684 1.00 84.88 82 PHE A O 1
ATOM 623 N N . THR A 1 83 ? -8.350 15.377 -3.766 1.00 86.56 83 THR A N 1
ATOM 624 C CA . THR A 1 83 ? -9.027 16.099 -2.679 1.00 86.56 83 THR A CA 1
ATOM 625 C C . THR A 1 83 ? -10.473 16.425 -3.055 1.00 86.56 83 THR A C 1
ATOM 627 O O . THR A 1 83 ? -11.382 16.104 -2.291 1.00 86.56 83 THR A O 1
ATOM 630 N N . PHE A 1 84 ? -10.723 16.953 -4.257 1.00 87.38 84 PHE A N 1
ATOM 631 C CA . PHE A 1 84 ? -12.083 17.201 -4.745 1.00 87.38 84 PHE A CA 1
ATOM 632 C C . PHE A 1 84 ? -12.902 15.913 -4.840 1.00 87.38 84 PHE A C 1
ATOM 634 O O . PHE A 1 84 ? -14.053 15.889 -4.414 1.00 87.38 84 PHE A O 1
ATOM 641 N N . ILE A 1 85 ? -12.304 14.820 -5.321 1.00 84.19 85 ILE A N 1
ATOM 642 C CA . ILE A 1 85 ? -12.962 13.507 -5.351 1.00 84.19 85 ILE A CA 1
ATOM 643 C C . ILE A 1 85 ? -13.328 13.040 -3.935 1.00 84.19 85 ILE A C 1
ATOM 645 O O . ILE A 1 85 ? -14.423 12.521 -3.726 1.00 84.19 85 ILE A O 1
ATOM 649 N N . ASN A 1 86 ? -12.453 13.257 -2.951 1.00 83.19 86 ASN A N 1
ATOM 650 C CA . ASN A 1 86 ? -12.741 12.932 -1.555 1.00 83.19 86 ASN A CA 1
ATOM 651 C C . ASN A 1 86 ? -13.919 13.751 -1.001 1.00 83.19 86 ASN A C 1
ATOM 653 O O . ASN A 1 86 ? -14.714 13.227 -0.220 1.00 83.19 86 ASN A O 1
ATOM 657 N N . MET A 1 87 ? -14.096 14.993 -1.460 1.00 85.25 87 MET A N 1
ATOM 658 C CA . MET A 1 87 ? -15.246 15.828 -1.095 1.00 85.25 87 MET A CA 1
ATOM 659 C C . MET A 1 87 ? -16.574 15.349 -1.707 1.00 85.25 87 MET A C 1
ATOM 661 O O . MET A 1 87 ? -17.629 15.658 -1.158 1.00 85.25 87 MET A O 1
ATOM 665 N N . LEU A 1 88 ? -16.557 14.555 -2.789 1.00 82.25 88 LEU A N 1
ATOM 666 C CA . LEU A 1 88 ? -17.769 13.982 -3.408 1.00 82.25 88 LEU A CA 1
ATOM 667 C C . LEU A 1 88 ? -18.414 12.858 -2.569 1.00 82.25 88 LEU A C 1
ATOM 669 O O . LEU A 1 88 ? -19.503 12.383 -2.899 1.00 82.25 88 LEU A O 1
ATOM 673 N N . GLY A 1 89 ? -17.767 12.441 -1.476 1.00 79.56 89 GLY A N 1
ATOM 674 C CA . GLY A 1 89 ? -18.323 11.547 -0.462 1.00 79.56 89 GLY A CA 1
ATOM 675 C C . GLY A 1 89 ? -17.680 10.157 -0.415 1.00 79.56 89 GLY A C 1
ATOM 676 O O . GLY A 1 89 ? -17.210 9.610 -1.414 1.00 79.56 89 GLY A O 1
ATOM 677 N N . GLY A 1 90 ? -17.711 9.537 0.771 1.00 75.50 90 GLY A N 1
ATOM 678 C CA . GLY A 1 90 ? -16.997 8.284 1.058 1.00 75.50 90 GLY A CA 1
ATOM 679 C C . GLY A 1 90 ? -17.415 7.074 0.210 1.00 75.50 90 GLY A C 1
ATOM 680 O O . GLY A 1 90 ? -16.607 6.177 -0.021 1.00 75.50 90 GLY A O 1
ATOM 681 N N . ALA A 1 91 ? -18.644 7.054 -0.319 1.00 77.44 91 ALA A N 1
ATOM 682 C CA . ALA A 1 91 ? -19.101 5.981 -1.206 1.00 77.44 91 ALA A CA 1
ATOM 683 C C . ALA A 1 91 ? -18.390 5.999 -2.573 1.00 77.44 91 ALA A C 1
ATOM 685 O O . ALA A 1 91 ? -18.070 4.938 -3.111 1.00 77.44 91 ALA A O 1
ATOM 686 N N . TRP A 1 92 ? -18.115 7.187 -3.125 1.00 80.75 92 TRP A N 1
ATOM 687 C CA . TRP A 1 92 ? -17.362 7.336 -4.374 1.00 80.75 92 TRP A CA 1
ATOM 688 C C . TRP A 1 92 ? -15.898 6.962 -4.184 1.00 80.75 92 TRP A C 1
ATOM 690 O O . TRP A 1 92 ? -15.360 6.185 -4.972 1.00 80.75 92 TRP A O 1
ATOM 700 N N . VAL A 1 93 ? -15.295 7.433 -3.090 1.00 82.31 93 VAL A N 1
ATOM 701 C CA . VAL A 1 93 ? -13.917 7.088 -2.716 1.00 82.31 93 VAL A CA 1
ATOM 702 C C . VAL A 1 93 ? -13.764 5.576 -2.572 1.00 82.31 93 VAL A C 1
ATOM 704 O O . VAL A 1 93 ? -12.898 4.988 -3.208 1.00 82.31 93 VAL A O 1
ATOM 707 N N . SER A 1 94 ? -14.665 4.916 -1.836 1.00 79.19 94 SER A N 1
ATOM 708 C CA . SER A 1 94 ? -14.625 3.461 -1.647 1.00 79.19 94 SER A CA 1
ATOM 709 C C . SER A 1 94 ? -14.707 2.683 -2.968 1.00 79.19 94 SER A C 1
ATOM 711 O O . SER A 1 94 ? -13.977 1.703 -3.152 1.00 79.19 94 SER A O 1
ATOM 713 N N . ARG A 1 95 ? -15.540 3.128 -3.920 1.00 83.69 95 ARG A N 1
ATOM 714 C CA . ARG A 1 95 ? -15.614 2.520 -5.260 1.00 83.69 95 ARG A CA 1
ATOM 715 C C . ARG A 1 95 ? -14.313 2.700 -6.036 1.00 83.69 95 ARG A C 1
ATOM 717 O O . ARG A 1 95 ? -13.810 1.721 -6.579 1.00 83.69 95 ARG A O 1
ATOM 724 N N . LEU A 1 96 ? -13.752 3.910 -6.054 1.00 85.81 96 LEU A N 1
ATOM 725 C CA . LEU A 1 96 ? -12.486 4.191 -6.735 1.00 85.81 96 LEU A CA 1
ATOM 726 C C . LEU A 1 96 ? -11.331 3.380 -6.145 1.00 85.81 96 LEU A C 1
ATOM 728 O O . LEU A 1 96 ? -10.573 2.777 -6.899 1.00 85.81 96 LEU A O 1
ATOM 732 N N . THR A 1 97 ? -11.239 3.284 -4.817 1.00 84.56 97 THR A N 1
ATOM 733 C CA . THR A 1 97 ? -10.241 2.442 -4.142 1.00 84.56 97 THR A CA 1
ATOM 734 C C . THR A 1 97 ? -10.412 0.970 -4.506 1.00 84.56 97 THR A C 1
ATOM 736 O O . THR A 1 97 ? -9.424 0.290 -4.758 1.00 84.56 97 THR A O 1
ATOM 739 N N . THR A 1 98 ? -11.650 0.474 -4.587 1.00 85.06 98 THR A N 1
ATOM 740 C CA . THR A 1 98 ? -11.917 -0.922 -4.970 1.00 85.06 98 THR A CA 1
ATOM 741 C C . THR A 1 98 ? -11.482 -1.195 -6.409 1.00 85.06 98 THR A C 1
ATOM 743 O O . THR A 1 98 ? -10.806 -2.186 -6.669 1.00 85.06 98 THR A O 1
ATOM 746 N N . ILE A 1 99 ? -11.820 -0.304 -7.346 1.00 89.44 99 ILE A N 1
ATOM 747 C CA . ILE A 1 99 ? -11.405 -0.430 -8.749 1.00 89.44 99 ILE A CA 1
ATOM 748 C C . ILE A 1 99 ? -9.877 -0.357 -8.856 1.00 89.44 99 ILE A C 1
ATOM 750 O O . ILE A 1 99 ? -9.273 -1.217 -9.491 1.00 89.44 99 ILE A O 1
ATOM 754 N N . GLY A 1 100 ? -9.251 0.619 -8.193 1.00 86.75 100 GLY A N 1
ATOM 755 C CA . GLY A 1 100 ? -7.797 0.769 -8.154 1.00 86.75 100 GLY A CA 1
ATOM 756 C C . GLY A 1 100 ? -7.092 -0.466 -7.593 1.00 86.75 100 GLY A C 1
ATOM 757 O O . GLY A 1 100 ? -6.106 -0.915 -8.170 1.00 86.75 100 GLY A O 1
ATOM 758 N N . LEU A 1 101 ? -7.641 -1.075 -6.536 1.00 87.25 101 LEU A N 1
ATOM 759 C CA . LEU A 1 101 ? -7.130 -2.326 -5.979 1.00 87.25 101 LEU A CA 1
ATOM 760 C C . LEU A 1 101 ? -7.116 -3.436 -7.032 1.00 87.25 101 LEU A C 1
ATOM 762 O O . LEU A 1 101 ? -6.083 -4.069 -7.216 1.00 87.25 101 LEU A O 1
ATOM 766 N N . PHE A 1 102 ? -8.223 -3.661 -7.745 1.00 88.50 102 PHE A N 1
ATOM 767 C CA . PHE A 1 102 ? -8.262 -4.679 -8.798 1.00 88.50 102 PHE A CA 1
ATOM 768 C C . PHE A 1 102 ? -7.306 -4.356 -9.951 1.00 88.50 102 PHE A C 1
ATOM 770 O O . PHE A 1 102 ? -6.603 -5.251 -10.415 1.00 88.50 102 PHE A O 1
ATOM 777 N N . LEU A 1 103 ? -7.226 -3.090 -10.374 1.00 88.81 103 LEU A N 1
ATOM 778 C CA . LEU A 1 103 ? -6.318 -2.654 -11.438 1.00 88.81 103 LEU A CA 1
ATOM 779 C C . LEU A 1 103 ? -4.845 -2.890 -11.098 1.00 88.81 103 LEU A C 1
ATOM 781 O O . LEU A 1 103 ? -4.083 -3.242 -11.990 1.00 88.81 103 LEU A O 1
ATOM 785 N N . VAL A 1 104 ? -4.449 -2.728 -9.833 1.00 84.81 104 VAL A N 1
ATOM 786 C CA . VAL A 1 104 ? -3.082 -3.022 -9.369 1.00 84.81 104 VAL A CA 1
ATOM 787 C C . VAL A 1 104 ? -2.883 -4.521 -9.145 1.00 84.81 104 VAL A C 1
ATOM 789 O O . VAL A 1 104 ? -1.821 -5.061 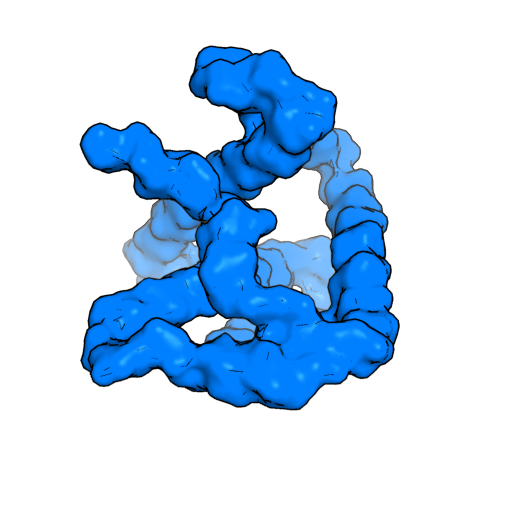-9.445 1.00 84.81 104 VAL A O 1
ATOM 792 N N . LEU A 1 105 ? -3.903 -5.226 -8.656 1.00 84.94 105 LEU A N 1
ATOM 793 C CA . LEU A 1 105 ? -3.806 -6.651 -8.353 1.00 84.94 105 LEU A CA 1
ATOM 794 C C . LEU A 1 105 ? -3.651 -7.506 -9.617 1.00 84.94 105 LEU A C 1
ATOM 796 O O . LEU A 1 105 ? -2.907 -8.481 -9.595 1.00 84.94 105 LEU A O 1
ATOM 800 N N . ILE A 1 106 ? -4.316 -7.137 -10.716 1.00 87.38 106 ILE A N 1
ATOM 801 C CA . ILE A 1 106 ? -4.242 -7.855 -11.998 1.00 87.38 106 ILE A CA 1
ATOM 802 C C . ILE A 1 106 ? -2.793 -8.003 -12.497 1.00 87.38 106 ILE A C 1
ATOM 804 O O . ILE A 1 106 ? -2.356 -9.144 -12.638 1.00 87.38 106 ILE A O 1
ATOM 808 N N . PRO A 1 107 ? -2.011 -6.931 -12.739 1.00 83.88 107 PRO A N 1
ATOM 809 C CA . PRO A 1 107 ? -0.640 -7.062 -13.222 1.00 83.88 107 PRO A CA 1
ATOM 810 C C . PRO A 1 107 ? 0.268 -7.758 -12.207 1.00 83.88 107 PRO A C 1
ATOM 812 O O . PRO A 1 107 ? 1.150 -8.510 -12.613 1.00 83.88 107 PRO A O 1
ATOM 815 N N . VAL A 1 108 ? 0.040 -7.584 -10.901 1.00 83.75 108 VAL A N 1
ATOM 816 C CA . VAL A 1 108 ? 0.827 -8.268 -9.863 1.00 83.75 108 VAL A CA 1
ATOM 817 C C . VAL A 1 108 ? 0.597 -9.779 -9.901 1.00 83.75 108 VAL A C 1
ATOM 819 O O . VAL A 1 108 ? 1.558 -10.543 -9.920 1.00 83.75 108 VAL A O 1
ATOM 822 N N . VAL A 1 109 ? -0.660 -10.225 -9.962 1.00 84.19 109 VAL A N 1
ATOM 823 C CA . VAL A 1 109 ? -1.000 -11.653 -10.048 1.00 84.19 109 VAL A CA 1
ATOM 824 C C . VAL A 1 109 ? -0.565 -12.235 -11.391 1.00 84.19 109 VAL A C 1
ATOM 826 O O . VAL A 1 109 ? -0.008 -13.328 -11.424 1.00 84.19 109 VAL A O 1
ATOM 829 N N . LEU A 1 110 ? -0.750 -11.499 -12.491 1.00 84.50 110 LEU A N 1
ATOM 830 C CA . LEU A 1 110 ? -0.246 -11.901 -13.804 1.00 84.50 110 LEU A CA 1
ATOM 831 C C . LEU A 1 110 ? 1.270 -12.075 -13.782 1.00 84.50 110 LEU A C 1
ATOM 833 O O . LEU A 1 110 ? 1.760 -13.080 -14.277 1.00 84.50 110 LEU A O 1
ATOM 837 N N . THR A 1 111 ? 2.008 -11.153 -13.164 1.00 81.06 111 THR A N 1
ATOM 838 C CA . THR A 1 111 ? 3.462 -11.281 -13.018 1.00 81.06 111 THR A CA 1
ATOM 839 C C . THR A 1 111 ? 3.802 -12.487 -12.147 1.00 81.06 111 THR A C 1
ATOM 841 O O . THR A 1 111 ? 4.610 -13.308 -12.556 1.00 81.06 111 THR A O 1
ATOM 844 N N . ALA A 1 112 ? 3.133 -12.670 -11.005 1.00 79.81 112 ALA A N 1
ATOM 845 C CA . ALA A 1 112 ? 3.375 -13.796 -10.103 1.00 79.81 112 ALA A CA 1
ATOM 846 C C . ALA A 1 112 ? 3.115 -15.177 -10.745 1.00 79.81 112 ALA A C 1
ATOM 848 O O . ALA A 1 112 ? 3.773 -16.147 -10.380 1.00 79.81 112 ALA A O 1
ATOM 849 N N . VAL A 1 113 ? 2.172 -15.277 -11.690 1.00 81.12 113 VAL A N 1
ATOM 850 C CA . VAL A 1 113 ? 1.821 -16.541 -12.364 1.00 81.12 113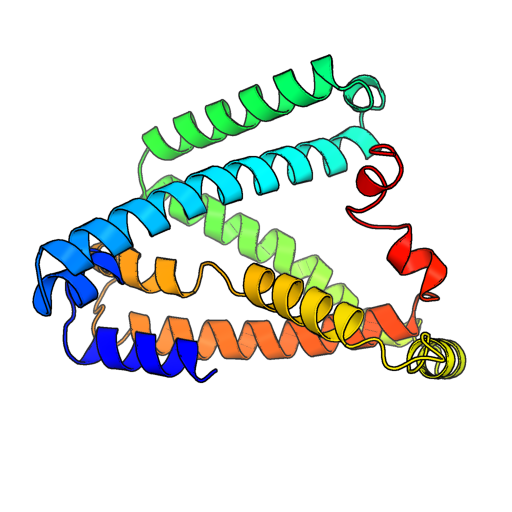 VAL A CA 1
ATOM 851 C C . VAL A 1 113 ? 2.582 -16.717 -13.680 1.00 81.12 113 VAL A C 1
ATOM 853 O O . VAL A 1 113 ? 3.202 -17.752 -13.901 1.00 81.12 113 VAL A O 1
ATOM 856 N N . ALA A 1 114 ? 2.553 -15.717 -14.563 1.00 78.88 114 ALA A N 1
ATOM 857 C CA . ALA A 1 114 ? 3.137 -15.804 -15.899 1.00 78.88 114 ALA A CA 1
ATOM 858 C C . ALA A 1 114 ? 4.647 -15.533 -15.916 1.00 78.88 114 ALA A C 1
ATOM 860 O O . ALA A 1 114 ? 5.343 -16.039 -16.793 1.00 78.88 114 ALA A O 1
ATOM 861 N N . GLY A 1 115 ? 5.181 -14.783 -14.949 1.00 71.75 115 GLY A N 1
ATOM 862 C CA . GLY A 1 115 ? 6.617 -14.512 -14.874 1.00 71.75 115 GLY A CA 1
ATOM 863 C C . GLY A 1 115 ? 7.455 -15.758 -14.568 1.00 71.75 115 GLY A C 1
ATOM 864 O O . GLY A 1 115 ? 8.638 -15.784 -14.892 1.00 71.75 115 GLY A O 1
ATOM 865 N N . TRP A 1 116 ? 6.833 -16.841 -14.080 1.00 73.81 116 TRP A N 1
ATOM 866 C CA . TRP A 1 116 ? 7.490 -18.146 -13.942 1.00 73.81 116 TRP A CA 1
ATOM 867 C C . TRP A 1 116 ? 7.963 -18.727 -15.287 1.00 73.81 116 TRP A C 1
ATOM 869 O O . TRP A 1 116 ? 8.904 -19.515 -15.316 1.00 73.81 116 TRP A O 1
ATOM 879 N N . HIS A 1 117 ? 7.360 -18.317 -16.411 1.00 73.44 117 HIS A N 1
ATOM 880 C CA . HIS A 1 117 ? 7.800 -18.730 -17.750 1.00 73.44 117 HIS A CA 1
ATOM 881 C C . HIS A 1 117 ? 9.127 -18.092 -18.185 1.00 73.44 117 HIS A C 1
ATOM 883 O O . HIS A 1 117 ? 9.830 -18.671 -19.008 1.00 73.44 117 HIS A O 1
ATOM 889 N N . TRP A 1 118 ? 9.478 -16.930 -17.629 1.00 70.25 118 TRP A N 1
ATOM 890 C CA . TRP A 1 118 ? 10.747 -16.230 -17.868 1.00 70.25 118 TRP A CA 1
ATOM 891 C C . TRP A 1 118 ? 11.706 -16.351 -16.679 1.00 70.25 118 TRP A C 1
ATOM 893 O O . TRP A 1 118 ? 12.683 -15.611 -16.592 1.00 70.25 118 TRP A O 1
ATOM 903 N N . PHE A 1 119 ? 11.415 -17.258 -15.747 1.00 71.75 119 PHE A N 1
ATOM 904 C CA . PHE A 1 119 ? 12.222 -17.456 -14.557 1.00 71.75 119 PHE A CA 1
ATOM 905 C C . PHE A 1 119 ? 13.506 -18.206 -14.905 1.00 71.75 119 PHE A C 1
ATOM 907 O O . PHE A 1 119 ? 13.463 -19.355 -15.350 1.00 71.75 119 PHE A O 1
ATOM 914 N N . ASP A 1 120 ? 14.648 -17.570 -14.652 1.00 74.75 120 ASP A N 1
ATOM 915 C CA . ASP A 1 120 ? 15.956 -18.195 -14.780 1.00 74.75 120 ASP A CA 1
ATOM 916 C C . ASP A 1 120 ? 16.581 -18.436 -13.399 1.00 74.75 120 ASP A C 1
ATOM 918 O O . ASP A 1 120 ? 16.833 -17.520 -12.612 1.00 74.75 120 ASP A O 1
ATOM 922 N N . ILE A 1 121 ? 16.871 -19.708 -13.124 1.00 70.69 121 ILE A N 1
ATOM 923 C CA . ILE A 1 121 ? 17.519 -20.171 -11.894 1.00 70.69 121 ILE A CA 1
ATOM 924 C C . ILE A 1 121 ? 18.924 -19.576 -11.745 1.00 70.69 121 ILE A C 1
ATOM 926 O O . ILE A 1 121 ? 19.333 -19.279 -10.621 1.00 70.69 121 ILE A O 1
ATOM 930 N N . ALA A 1 122 ? 19.657 -19.347 -12.841 1.00 69.50 122 ALA A N 1
ATOM 931 C CA . ALA A 1 122 ? 20.996 -18.765 -12.770 1.00 69.50 122 ALA A CA 1
ATOM 932 C C . ALA A 1 122 ? 20.948 -17.290 -12.333 1.00 69.50 122 ALA A C 1
ATOM 934 O O . ALA A 1 122 ? 21.665 -16.894 -11.411 1.00 69.50 122 ALA A O 1
ATOM 935 N N . THR A 1 123 ? 20.041 -16.504 -12.920 1.00 69.75 123 THR A N 1
ATOM 936 C CA . THR A 1 123 ? 19.756 -15.120 -12.504 1.00 69.75 123 THR A CA 1
ATOM 937 C C . THR A 1 123 ? 19.269 -15.049 -11.053 1.00 69.75 123 THR A C 1
ATOM 939 O O . THR A 1 123 ? 19.726 -14.203 -10.281 1.00 69.75 123 THR A O 1
ATOM 942 N N . TYR A 1 124 ? 18.421 -15.990 -10.634 1.00 69.44 124 TYR A N 1
ATOM 943 C CA . TYR A 1 124 ? 17.950 -16.073 -9.255 1.00 69.44 124 TYR A CA 1
ATOM 944 C C . TYR A 1 124 ? 19.084 -16.325 -8.243 1.00 69.44 124 TYR A C 1
ATOM 946 O O . TYR A 1 124 ? 19.172 -15.640 -7.222 1.00 69.44 124 TYR A O 1
ATOM 954 N N . HIS A 1 125 ? 20.000 -17.255 -8.536 1.00 68.06 125 HIS A N 1
ATOM 955 C CA . HIS A 1 125 ? 21.169 -17.509 -7.686 1.00 68.06 125 HIS A CA 1
ATOM 956 C C . HIS A 1 125 ? 22.138 -16.323 -7.636 1.00 68.06 125 HIS A C 1
ATOM 958 O O . HIS A 1 125 ? 22.694 -16.041 -6.575 1.00 68.06 125 HIS A O 1
ATOM 964 N N . ALA A 1 126 ? 22.313 -15.604 -8.748 1.00 67.62 126 ALA A N 1
ATOM 965 C CA . ALA A 1 126 ? 23.138 -14.397 -8.795 1.00 67.62 126 ALA A CA 1
ATOM 966 C C . ALA A 1 126 ? 22.552 -13.255 -7.943 1.00 67.62 126 ALA A C 1
ATOM 968 O O . ALA A 1 126 ? 23.294 -12.492 -7.325 1.00 67.62 126 ALA A O 1
ATOM 969 N N . ASN A 1 127 ? 21.224 -13.167 -7.859 1.00 69.25 127 ASN A N 1
ATOM 970 C CA . ASN A 1 127 ? 20.522 -12.163 -7.061 1.00 69.25 127 ASN A CA 1
ATOM 971 C C . ASN A 1 127 ? 20.392 -12.531 -5.574 1.00 69.25 127 ASN A C 1
ATOM 973 O O . ASN A 1 127 ? 20.107 -11.657 -4.757 1.00 69.25 127 ASN A O 1
ATOM 977 N N . TRP A 1 128 ? 20.613 -13.798 -5.206 1.00 64.25 128 TRP A N 1
ATOM 978 C CA . TRP A 1 128 ? 20.518 -14.266 -3.819 1.00 64.25 128 TRP A CA 1
ATOM 979 C C . TRP A 1 128 ? 21.572 -13.629 -2.902 1.00 64.25 128 TRP A C 1
ATOM 981 O O . TRP A 1 128 ? 21.326 -13.454 -1.709 1.00 64.25 128 TRP A O 1
ATOM 991 N N . ASN A 1 129 ? 22.740 -13.266 -3.445 1.00 60.06 129 ASN A N 1
ATOM 992 C CA . ASN A 1 129 ? 23.791 -12.595 -2.688 1.00 60.06 129 ASN A CA 1
ATOM 993 C C . ASN A 1 129 ? 24.508 -11.520 -3.518 1.00 60.06 129 ASN A C 1
ATOM 995 O O . ASN A 1 129 ? 25.585 -11.743 -4.065 1.00 60.06 129 ASN A O 1
ATOM 999 N N . THR A 1 130 ? 23.904 -10.337 -3.598 1.00 58.88 130 THR A N 1
ATOM 1000 C CA . THR A 1 130 ? 24.485 -9.166 -4.276 1.00 58.88 130 THR A CA 1
ATOM 1001 C C . THR A 1 130 ? 25.439 -8.363 -3.389 1.00 58.88 130 THR A C 1
ATOM 1003 O O . THR A 1 130 ? 26.094 -7.445 -3.879 1.00 58.88 130 THR A O 1
ATOM 1006 N N . SER A 1 131 ? 25.537 -8.702 -2.099 1.00 55.00 131 SER A N 1
ATOM 1007 C CA . SER A 1 131 ? 26.370 -8.003 -1.125 1.00 55.00 131 SER A CA 1
ATOM 1008 C C . SER A 1 131 ? 27.394 -8.962 -0.535 1.00 55.00 131 SER A C 1
ATOM 1010 O O . SER A 1 131 ? 27.094 -9.761 0.346 1.00 55.00 131 SER A O 1
ATOM 1012 N N . THR A 1 132 ? 28.649 -8.858 -0.964 1.00 54.69 132 THR A N 1
ATOM 1013 C CA . THR A 1 132 ? 29.770 -9.570 -0.327 1.00 54.69 132 THR A CA 1
ATOM 1014 C C . THR A 1 132 ? 30.056 -9.087 1.105 1.00 54.69 132 THR A C 1
ATOM 1016 O O . THR A 1 132 ? 30.976 -9.592 1.744 1.00 54.69 132 THR A O 1
ATOM 1019 N N . THR A 1 133 ? 29.277 -8.132 1.629 1.00 53.38 133 THR A N 1
ATOM 1020 C CA . THR A 1 133 ? 29.363 -7.605 2.995 1.00 53.38 133 THR A CA 1
ATOM 1021 C C . THR A 1 133 ? 27.994 -7.589 3.682 1.00 53.38 133 THR A C 1
ATOM 1023 O O . THR A 1 133 ? 26.989 -7.135 3.131 1.00 53.38 133 THR A O 1
ATOM 1026 N N . THR A 1 134 ? 27.945 -8.066 4.927 1.00 55.53 134 THR A N 1
ATOM 1027 C CA . THR A 1 134 ? 26.782 -7.930 5.816 1.00 55.53 134 THR A CA 1
ATOM 1028 C C . THR A 1 134 ? 26.776 -6.523 6.407 1.00 55.53 134 THR A C 1
ATOM 1030 O O . THR A 1 134 ? 27.081 -6.331 7.584 1.00 55.53 134 THR A O 1
ATOM 1033 N N . ASP A 1 135 ? 26.472 -5.516 5.593 1.00 67.06 135 ASP A N 1
ATOM 1034 C CA . ASP A 1 135 ? 26.317 -4.162 6.111 1.00 67.06 135 ASP A CA 1
ATOM 1035 C C . ASP A 1 135 ? 25.009 -4.089 6.901 1.00 67.06 135 ASP A C 1
ATOM 1037 O O . ASP A 1 135 ? 23.908 -4.150 6.347 1.00 67.06 135 ASP A O 1
ATOM 1041 N N . SER A 1 136 ? 25.117 -3.937 8.222 1.00 70.62 136 SER A N 1
ATOM 1042 C CA . SER A 1 136 ? 23.981 -3.697 9.125 1.00 70.62 136 SER A CA 1
ATOM 1043 C C . SER A 1 136 ? 23.086 -2.550 8.635 1.00 70.62 136 SER A C 1
ATOM 1045 O O . SER A 1 136 ? 21.871 -2.573 8.826 1.00 70.62 136 SER A O 1
ATOM 1047 N N . HIS A 1 137 ? 23.669 -1.597 7.908 1.00 71.06 137 HIS A N 1
ATOM 1048 C CA . HIS A 1 137 ? 22.974 -0.516 7.215 1.00 71.06 137 HIS A CA 1
ATOM 1049 C C . HIS A 1 137 ? 22.000 -0.993 6.127 1.00 71.06 137 HIS A C 1
ATOM 1051 O O . HIS A 1 137 ? 20.883 -0.483 6.035 1.00 71.06 137 HIS A O 1
ATOM 1057 N N . ALA A 1 138 ? 22.376 -1.992 5.323 1.00 70.94 138 ALA A N 1
ATOM 1058 C CA . ALA A 1 138 ? 21.516 -2.552 4.278 1.00 70.94 138 ALA A CA 1
ATOM 1059 C C . ALA A 1 138 ? 20.310 -3.288 4.880 1.00 70.94 138 ALA A C 1
ATOM 1061 O O . ALA A 1 138 ? 19.185 -3.174 4.380 1.00 70.94 138 ALA A O 1
ATOM 1062 N N . ILE A 1 139 ? 20.527 -3.976 6.005 1.00 75.94 139 ILE A N 1
ATOM 1063 C CA . ILE A 1 139 ? 19.463 -4.637 6.768 1.00 75.94 139 ILE A CA 1
ATOM 1064 C C . ILE A 1 139 ? 18.469 -3.592 7.288 1.00 75.94 139 ILE A C 1
ATOM 1066 O O . ILE A 1 139 ? 17.268 -3.723 7.059 1.00 75.94 139 ILE A O 1
ATOM 1070 N N . VAL A 1 140 ? 18.955 -2.522 7.929 1.00 78.81 140 VAL A N 1
ATOM 1071 C CA . VAL A 1 140 ? 18.095 -1.451 8.459 1.00 78.81 140 VAL A CA 1
ATOM 1072 C C . VAL A 1 140 ? 17.297 -0.771 7.344 1.00 78.81 140 VAL A C 1
ATOM 1074 O O . VAL A 1 140 ? 16.087 -0.608 7.486 1.00 78.81 140 VAL A O 1
ATOM 1077 N N . LYS A 1 141 ? 17.922 -0.435 6.208 1.00 73.56 141 LYS A N 1
ATOM 1078 C CA . LYS A 1 141 ? 17.212 0.147 5.054 1.00 73.56 141 LYS A CA 1
ATOM 1079 C C 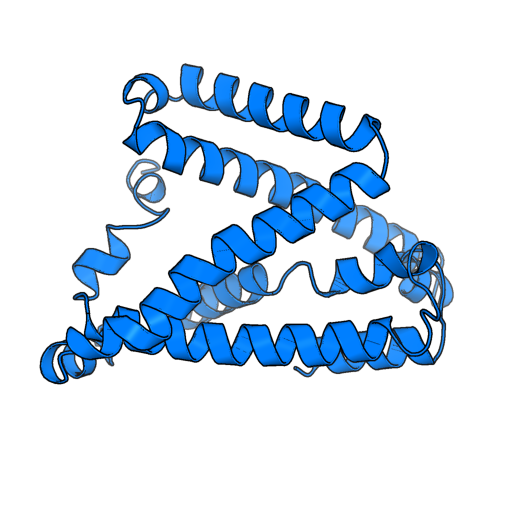. LYS A 1 141 ? 16.115 -0.771 4.514 1.00 73.56 141 LYS A C 1
ATOM 1081 O O . LYS A 1 141 ? 15.004 -0.310 4.266 1.00 73.56 14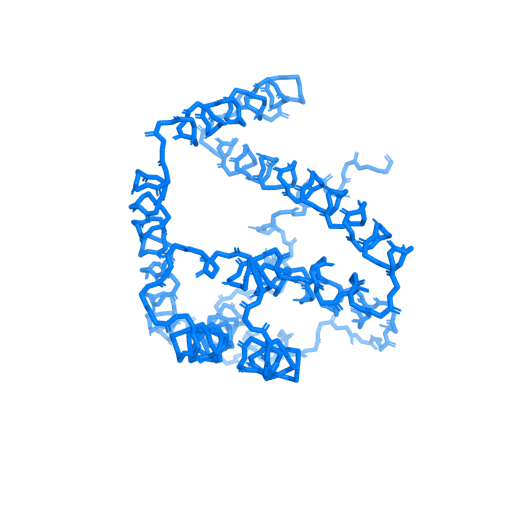1 LYS A O 1
ATOM 1086 N N . SER A 1 142 ? 16.401 -2.065 4.388 1.00 74.81 142 SER A N 1
ATOM 1087 C CA . SER A 1 142 ? 15.423 -3.056 3.919 1.00 74.81 142 SER A CA 1
ATOM 1088 C C . SER A 1 142 ? 14.239 -3.182 4.881 1.00 74.81 142 SER A C 1
ATOM 1090 O O . SER A 1 142 ? 13.090 -3.256 4.447 1.00 74.81 142 SER A O 1
ATOM 1092 N N . ILE A 1 143 ? 14.501 -3.141 6.193 1.00 79.19 143 ILE A N 1
ATOM 1093 C CA . ILE A 1 143 ? 13.451 -3.126 7.218 1.00 79.19 143 ILE A CA 1
ATOM 1094 C C . ILE A 1 143 ? 12.603 -1.856 7.100 1.00 79.19 143 ILE A C 1
ATOM 1096 O O . ILE A 1 143 ? 11.383 -1.959 7.148 1.00 79.19 143 ILE A O 1
ATOM 1100 N N . LEU A 1 144 ? 13.206 -0.679 6.913 1.00 77.19 144 LEU A N 1
ATOM 1101 C CA . LEU A 1 144 ? 12.467 0.582 6.772 1.00 77.19 144 LEU A CA 1
ATOM 1102 C C . LEU A 1 144 ? 11.555 0.590 5.536 1.00 77.19 144 LEU A C 1
ATOM 1104 O O . LEU A 1 144 ? 10.393 0.980 5.646 1.00 77.19 144 LEU A O 1
ATOM 1108 N N . LEU A 1 145 ? 12.043 0.106 4.390 1.00 74.12 145 LEU A N 1
ATOM 1109 C CA . LEU A 1 145 ? 11.236 -0.036 3.172 1.00 74.12 145 LEU A CA 1
ATOM 1110 C C . LEU A 1 145 ? 10.086 -1.031 3.365 1.00 74.12 145 LEU A C 1
ATOM 1112 O O . LEU A 1 145 ? 8.952 -0.761 2.976 1.00 74.12 145 LEU A O 1
ATOM 1116 N N . CYS A 1 146 ? 10.359 -2.161 4.022 1.00 76.75 146 CYS A N 1
ATOM 1117 C CA . CYS A 1 146 ? 9.338 -3.147 4.365 1.00 76.75 146 CYS A CA 1
ATOM 1118 C C . CYS A 1 146 ? 8.282 -2.556 5.310 1.00 76.75 146 CYS A C 1
ATOM 1120 O O . CYS A 1 146 ? 7.087 -2.717 5.077 1.00 76.75 146 CYS A O 1
ATOM 1122 N N . LEU A 1 147 ? 8.702 -1.826 6.348 1.00 75.88 147 LEU A N 1
ATOM 1123 C CA . LEU A 1 147 ? 7.788 -1.164 7.274 1.00 75.88 147 LEU A CA 1
ATOM 1124 C C . LEU A 1 147 ? 6.884 -0.180 6.537 1.00 75.88 147 LEU A C 1
ATOM 1126 O O . LEU A 1 147 ? 5.678 -0.230 6.753 1.00 75.88 147 LEU A O 1
ATOM 1130 N N . TRP A 1 148 ? 7.436 0.635 5.634 1.00 77.88 148 TRP A N 1
ATOM 1131 C CA . TRP A 1 148 ? 6.646 1.539 4.798 1.00 77.88 148 TRP A CA 1
ATOM 1132 C C . TRP A 1 148 ? 5.618 0.772 3.957 1.00 77.88 148 TRP A C 1
ATOM 1134 O O . TRP A 1 148 ? 4.442 1.124 3.976 1.00 77.88 148 TRP A O 1
ATOM 1144 N N . ALA A 1 149 ? 5.998 -0.330 3.309 1.00 74.81 149 ALA A N 1
ATOM 1145 C CA . ALA A 1 149 ? 5.061 -1.137 2.522 1.00 74.81 149 ALA A CA 1
ATOM 1146 C C . ALA A 1 149 ? 3.855 -1.667 3.332 1.00 74.81 149 ALA A C 1
ATOM 1148 O O . ALA A 1 149 ? 2.806 -1.949 2.754 1.00 74.81 149 ALA A O 1
ATOM 1149 N N . PHE A 1 150 ? 3.981 -1.779 4.661 1.00 69.38 150 PHE A N 1
ATOM 1150 C CA . PHE A 1 150 ? 2.902 -2.193 5.566 1.00 69.38 150 PHE A CA 1
ATOM 1151 C C . PHE A 1 150 ? 2.265 -1.044 6.371 1.00 69.38 150 PHE A C 1
ATOM 1153 O O . PHE A 1 150 ? 1.372 -1.307 7.183 1.00 69.38 150 PHE A O 1
ATOM 1160 N N . VAL A 1 151 ? 2.666 0.213 6.154 1.00 75.12 151 VAL A N 1
ATOM 1161 C CA . VAL A 1 151 ? 1.960 1.385 6.701 1.00 75.12 151 VAL A CA 1
ATOM 1162 C C . VAL A 1 151 ? 0.583 1.486 6.040 1.00 75.12 151 VAL A C 1
ATOM 1164 O O . VAL A 1 151 ? 0.459 1.402 4.820 1.00 75.12 151 VAL A O 1
ATOM 1167 N N . GLY A 1 152 ? -0.467 1.660 6.843 1.00 67.75 152 GLY A N 1
ATOM 1168 C CA . GLY A 1 152 ? -1.855 1.757 6.383 1.00 67.75 152 GLY A CA 1
ATOM 1169 C C . GLY A 1 152 ? -2.745 0.588 6.811 1.00 67.75 152 GLY A C 1
ATOM 1170 O O . GLY A 1 152 ? -3.970 0.683 6.706 1.00 67.75 152 GLY A O 1
ATOM 1171 N N . VAL A 1 153 ? -2.178 -0.486 7.372 1.00 68.12 153 VAL A N 1
ATOM 1172 C CA . VAL A 1 153 ? -2.953 -1.575 8.004 1.00 68.12 153 VAL A CA 1
ATOM 1173 C C . VAL A 1 153 ? -3.803 -1.033 9.166 1.00 68.12 153 VAL A C 1
ATOM 1175 O O . VAL A 1 153 ? -4.922 -1.493 9.402 1.00 68.12 153 VAL A O 1
ATOM 1178 N N . GLU A 1 154 ? -3.313 -0.005 9.854 1.00 69.81 154 GLU A N 1
ATOM 1179 C CA . GLU A 1 154 ? -4.007 0.734 10.905 1.00 69.81 154 GLU A CA 1
ATOM 1180 C C . GLU A 1 154 ? -5.197 1.559 10.389 1.00 69.81 154 GLU A C 1
ATOM 1182 O O . GLU A 1 154 ? -6.191 1.717 11.103 1.00 69.81 154 GLU A O 1
ATOM 1187 N N . SER A 1 155 ? -5.159 2.025 9.137 1.00 64.38 155 SER A N 1
ATOM 1188 C CA . SER A 1 155 ? -6.238 2.816 8.527 1.00 64.38 155 SER A CA 1
ATOM 1189 C C . SER A 1 155 ? -7.526 1.997 8.355 1.00 64.38 155 SER A C 1
ATOM 1191 O O . SER A 1 155 ? -8.632 2.548 8.377 1.00 64.38 155 SER A O 1
ATOM 1193 N N . ALA A 1 156 ? -7.415 0.662 8.299 1.00 63.22 156 ALA A N 1
ATOM 1194 C CA . ALA A 1 156 ? -8.563 -0.246 8.349 1.00 63.22 156 ALA A CA 1
ATOM 1195 C C . ALA A 1 156 ? -9.337 -0.141 9.678 1.00 63.22 156 ALA A C 1
ATOM 1197 O O . ALA A 1 156 ? -10.566 -0.238 9.688 1.00 63.22 156 ALA A O 1
ATOM 1198 N N . ALA A 1 157 ? -8.642 0.112 10.794 1.00 61.59 157 ALA A N 1
ATOM 1199 C CA . ALA A 1 157 ? -9.268 0.328 12.099 1.00 61.59 157 ALA A CA 1
ATOM 1200 C C . ALA A 1 157 ? -9.903 1.727 12.219 1.00 61.59 157 ALA A C 1
ATOM 1202 O O . ALA A 1 157 ? -10.917 1.893 12.898 1.00 61.59 157 ALA A O 1
ATOM 1203 N N . VAL A 1 158 ? -9.362 2.732 11.522 1.00 59.41 158 VAL A N 1
ATOM 1204 C CA . VAL A 1 158 ? -9.941 4.090 11.475 1.00 59.41 158 VAL A CA 1
ATOM 1205 C C . VAL A 1 158 ? -11.291 4.094 10.743 1.00 59.41 158 VAL A C 1
ATOM 1207 O O . VAL A 1 158 ? -12.212 4.799 11.146 1.00 59.41 158 VAL A O 1
ATOM 1210 N N . SER A 1 159 ? -11.461 3.231 9.736 1.00 59.16 159 SER A N 1
ATOM 1211 C CA . SER A 1 159 ? -12.700 3.117 8.945 1.00 59.16 159 SER A CA 1
ATOM 1212 C C . SER A 1 159 ? -13.816 2.289 9.607 1.00 59.16 159 SER A C 1
ATOM 1214 O O . SER A 1 159 ? -14.851 2.038 8.988 1.00 59.16 159 SER A O 1
ATOM 1216 N N . THR A 1 160 ? -13.649 1.883 10.871 1.00 62.94 160 THR A N 1
ATOM 1217 C CA . THR A 1 160 ? -14.625 1.094 11.655 1.00 62.94 160 THR A CA 1
ATOM 1218 C C . THR A 1 160 ? -16.044 1.673 11.641 1.00 62.94 160 THR A C 1
ATOM 1220 O O . THR A 1 160 ? -17.006 0.906 11.638 1.00 62.94 160 THR A O 1
ATOM 1223 N N . GLY A 1 161 ? -16.193 3.001 11.578 1.00 60.28 161 GLY A N 1
ATOM 1224 C CA . GLY A 1 161 ? -17.493 3.683 11.534 1.00 60.28 161 GLY A CA 1
ATOM 1225 C C . GLY A 1 161 ? -18.305 3.470 10.248 1.00 60.28 161 GLY A C 1
ATOM 1226 O O . GLY A 1 161 ? -19.512 3.687 10.262 1.00 60.28 161 GLY A O 1
ATOM 1227 N N . MET A 1 162 ? -17.679 3.018 9.155 1.00 61.03 162 MET A N 1
ATOM 1228 C CA . MET A 1 162 ? -18.332 2.823 7.847 1.00 61.03 162 MET A CA 1
ATOM 1229 C C . MET A 1 162 ? -18.596 1.348 7.500 1.00 61.03 162 MET A C 1
ATOM 1231 O O . MET A 1 162 ? -19.157 1.046 6.447 1.00 61.03 162 MET A O 1
ATOM 1235 N N . VAL A 1 163 ? -18.196 0.409 8.364 1.00 64.62 163 VAL A N 1
ATOM 1236 C CA . VAL A 1 163 ? -18.236 -1.035 8.083 1.00 64.62 163 VAL A CA 1
ATOM 1237 C C . VAL A 1 163 ? -19.417 -1.698 8.794 1.00 64.62 163 VAL A 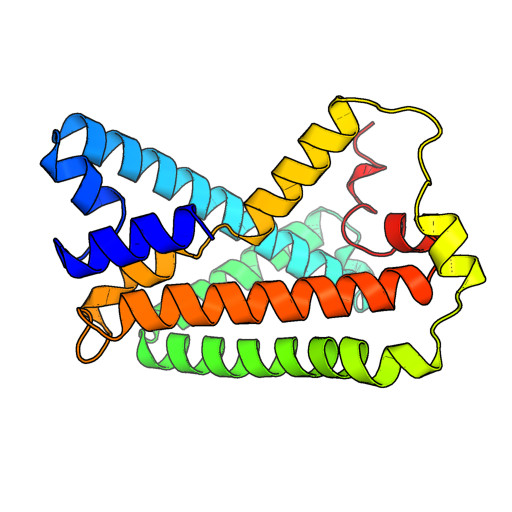C 1
ATOM 1239 O O . VAL A 1 163 ? -19.635 -1.500 9.987 1.00 64.62 163 VAL A O 1
ATOM 1242 N N . LYS A 1 164 ? -20.161 -2.559 8.087 1.00 65.62 164 LYS A N 1
ATOM 1243 C CA . LYS A 1 164 ? -21.200 -3.406 8.699 1.00 65.62 164 LYS A CA 1
ATOM 1244 C C . LYS A 1 164 ? -20.549 -4.434 9.639 1.00 65.62 164 LYS A C 1
ATOM 1246 O O . LYS A 1 164 ? -19.674 -5.191 9.220 1.00 65.62 164 LYS A O 1
ATOM 1251 N N . ASN A 1 165 ? -20.999 -4.489 10.895 1.00 69.75 165 ASN A N 1
ATOM 1252 C CA . ASN A 1 165 ? -20.470 -5.368 11.953 1.00 69.75 165 ASN A CA 1
ATOM 1253 C C . ASN A 1 165 ? -18.947 -5.229 12.190 1.00 69.75 165 ASN A C 1
ATOM 1255 O O . ASN A 1 165 ? -18.201 -6.207 12.053 1.00 69.75 165 ASN A O 1
ATOM 1259 N N . PRO A 1 166 ? -18.463 -4.044 12.609 1.00 65.06 166 PRO A N 1
ATOM 1260 C CA . PRO A 1 166 ? -17.032 -3.751 12.704 1.00 65.06 166 PRO A CA 1
ATOM 1261 C C . PRO A 1 166 ? -16.288 -4.683 13.672 1.00 65.06 166 PRO A C 1
ATOM 1263 O O . PRO A 1 166 ? -15.156 -5.066 13.394 1.00 65.06 166 PRO A O 1
ATOM 1266 N N . LYS A 1 167 ? -16.955 -5.155 14.740 1.00 65.94 167 LYS A N 1
ATOM 1267 C CA . LYS A 1 167 ? -16.400 -6.108 15.721 1.00 65.94 167 LYS A CA 1
ATOM 1268 C C . LYS A 1 167 ? -15.880 -7.415 15.113 1.00 65.94 167 LYS A C 1
ATOM 1270 O O . LYS A 1 167 ? -14.995 -8.031 15.694 1.00 65.94 167 LYS A O 1
ATOM 1275 N N . ARG A 1 168 ? -16.439 -7.865 13.984 1.00 70.19 168 ARG A N 1
ATOM 1276 C CA . ARG A 1 168 ? -16.030 -9.115 13.320 1.00 70.19 168 ARG A CA 1
ATOM 1277 C C . ARG A 1 168 ? -15.349 -8.850 11.982 1.00 70.19 168 ARG A C 1
ATOM 1279 O O . ARG A 1 168 ? -14.371 -9.515 11.661 1.00 70.19 168 ARG A O 1
ATOM 1286 N N . THR A 1 169 ? -15.840 -7.873 11.224 1.00 74.62 169 THR A N 1
ATOM 1287 C CA . THR A 1 169 ? -15.352 -7.595 9.871 1.00 74.62 169 THR A CA 1
ATOM 1288 C C . THR A 1 169 ? -13.957 -6.978 9.875 1.00 74.62 169 THR A C 1
ATOM 1290 O O . THR A 1 169 ? -13.116 -7.411 9.101 1.00 74.62 169 THR A O 1
ATOM 1293 N N . VAL A 1 170 ? -13.673 -6.025 10.767 1.00 71.94 170 VAL A N 1
ATOM 1294 C CA . VAL A 1 170 ? -12.370 -5.339 10.832 1.00 71.94 170 VAL A CA 1
ATOM 1295 C C . VAL A 1 170 ? -11.220 -6.291 11.182 1.00 71.94 170 VAL A C 1
ATOM 1297 O O . VAL A 1 170 ? -10.280 -6.364 10.395 1.00 71.94 170 VAL A O 1
ATOM 1300 N N . PRO A 1 171 ? -11.271 -7.088 12.271 1.00 68.31 171 PRO A N 1
ATOM 1301 C CA . PRO A 1 171 ? -10.168 -7.993 12.598 1.00 68.31 171 PRO A CA 1
ATOM 1302 C C . PRO A 1 171 ? -9.943 -9.068 11.526 1.00 68.31 171 PRO A C 1
ATOM 1304 O O . PRO A 1 171 ? -8.796 -9.388 11.219 1.00 68.31 171 PRO A O 1
ATOM 1307 N N . LEU A 1 172 ? -11.015 -9.602 10.923 1.00 73.94 172 LEU A N 1
ATOM 1308 C CA . LEU A 1 172 ? -10.901 -10.572 9.832 1.00 73.94 172 LEU A CA 1
ATOM 1309 C C . LEU A 1 172 ? -10.313 -9.934 8.572 1.00 73.94 172 LEU A C 1
ATOM 1311 O O . LEU A 1 172 ? -9.399 -10.506 7.989 1.00 73.94 172 LEU A O 1
ATOM 1315 N N . ALA A 1 173 ? -10.791 -8.754 8.174 1.00 75.94 173 ALA A N 1
ATOM 1316 C CA . ALA A 1 173 ? -10.293 -8.045 6.999 1.00 75.94 173 ALA A CA 1
ATOM 1317 C C . ALA A 1 173 ? -8.818 -7.655 7.156 1.00 75.94 173 ALA A C 1
ATOM 1319 O O . ALA A 1 173 ? -8.033 -7.873 6.239 1.00 75.94 173 ALA A O 1
ATOM 1320 N N . THR A 1 174 ? -8.413 -7.157 8.328 1.00 76.06 174 THR A N 1
ATOM 1321 C CA . THR A 1 174 ? -7.016 -6.819 8.618 1.00 76.06 174 THR A CA 1
ATOM 1322 C C . THR A 1 174 ? -6.118 -8.056 8.572 1.00 76.06 174 THR A C 1
ATOM 1324 O O . THR A 1 174 ? -5.087 -8.035 7.902 1.00 76.06 174 THR A O 1
ATOM 1327 N N . MET A 1 175 ? -6.499 -9.154 9.233 1.00 77.25 175 MET A N 1
ATOM 1328 C CA . MET A 1 175 ? -5.689 -10.379 9.263 1.00 77.25 175 MET A CA 1
ATOM 1329 C C . MET A 1 175 ? -5.604 -11.054 7.891 1.00 77.25 175 MET A C 1
ATOM 1331 O O . MET A 1 175 ? -4.504 -11.347 7.423 1.00 77.25 175 MET A O 1
ATOM 1335 N N . LEU A 1 176 ? -6.748 -11.276 7.236 1.00 81.12 176 LEU A N 1
ATOM 1336 C CA . LEU A 1 176 ? -6.809 -11.929 5.927 1.00 81.12 176 LEU A CA 1
ATOM 1337 C C . LEU A 1 176 ? -6.174 -11.060 4.842 1.00 81.12 176 LEU A C 1
ATOM 1339 O O . LEU A 1 176 ? -5.403 -11.574 4.039 1.00 81.12 176 LEU A O 1
ATOM 1343 N N . GLY A 1 177 ? -6.443 -9.752 4.852 1.00 80.00 177 GLY A N 1
ATOM 1344 C CA . GLY A 1 177 ? -5.857 -8.803 3.909 1.00 80.00 177 GLY A CA 1
ATOM 1345 C C . GLY A 1 177 ? -4.339 -8.745 4.030 1.00 80.00 177 GLY A C 1
ATOM 1346 O O . GLY A 1 177 ? -3.647 -8.875 3.026 1.00 80.00 177 GLY A O 1
ATOM 1347 N N . THR A 1 178 ? -3.805 -8.655 5.254 1.00 81.06 178 THR A N 1
ATOM 1348 C CA . THR A 1 178 ? -2.346 -8.648 5.457 1.00 81.06 178 THR A CA 1
ATOM 1349 C C . THR A 1 178 ? -1.722 -9.992 5.066 1.00 81.06 178 THR A C 1
ATOM 1351 O O . THR A 1 178 ? -0.634 -10.014 4.497 1.00 81.06 178 THR A O 1
ATOM 1354 N N . ALA A 1 179 ? -2.376 -11.121 5.366 1.00 82.75 179 ALA A N 1
ATOM 1355 C CA . ALA A 1 179 ? -1.857 -12.445 5.016 1.00 82.75 179 ALA A CA 1
ATOM 1356 C C . ALA A 1 179 ? -1.822 -12.651 3.496 1.00 82.75 179 ALA A C 1
ATOM 1358 O O . ALA A 1 179 ? -0.795 -13.060 2.958 1.00 82.75 179 ALA A O 1
ATOM 1359 N N . LEU A 1 180 ? -2.911 -12.304 2.805 1.00 83.69 180 LEU A N 1
ATOM 1360 C CA . LEU A 1 180 ? -2.993 -12.362 1.349 1.00 83.69 180 LEU A CA 1
ATOM 1361 C C . LEU A 1 180 ? -1.962 -11.435 0.695 1.00 83.69 180 LEU A C 1
ATOM 1363 O O . LEU A 1 180 ? -1.236 -11.872 -0.193 1.00 83.69 180 LEU A O 1
ATOM 1367 N N . ALA A 1 181 ? -1.850 -10.190 1.170 1.00 82.12 181 ALA A N 1
ATOM 1368 C CA . ALA A 1 181 ? -0.847 -9.247 0.686 1.00 82.12 181 ALA A CA 1
ATOM 1369 C C . ALA A 1 181 ? 0.573 -9.800 0.868 1.00 82.12 181 ALA A C 1
ATOM 1371 O O . ALA A 1 181 ? 1.362 -9.748 -0.066 1.00 82.12 181 ALA A O 1
ATOM 1372 N N . GLY A 1 182 ? 0.879 -10.402 2.022 1.00 82.19 182 GLY A N 1
ATOM 1373 C CA . GLY A 1 182 ? 2.177 -11.030 2.274 1.00 82.19 182 GLY A CA 1
ATOM 1374 C C . GLY A 1 182 ? 2.491 -12.182 1.314 1.00 82.19 182 GLY A C 1
ATOM 1375 O O . GLY A 1 182 ? 3.599 -12.244 0.790 1.00 82.19 182 GLY A O 1
ATOM 1376 N N . ILE A 1 183 ? 1.521 -13.061 1.037 1.00 84.38 183 ILE A N 1
ATOM 1377 C CA . ILE A 1 183 ? 1.695 -14.172 0.084 1.00 84.38 183 ILE A CA 1
ATOM 1378 C C . ILE A 1 183 ? 1.981 -13.636 -1.321 1.00 84.38 183 ILE A C 1
ATOM 1380 O O . ILE A 1 183 ? 2.927 -14.080 -1.970 1.00 84.38 183 ILE A O 1
ATOM 1384 N N . ILE A 1 184 ? 1.186 -12.667 -1.776 1.00 83.12 184 ILE A N 1
ATOM 1385 C CA . ILE A 1 184 ? 1.344 -12.063 -3.102 1.00 83.12 184 ILE A CA 1
ATOM 1386 C C . ILE A 1 184 ? 2.684 -11.334 -3.205 1.00 83.12 184 ILE A C 1
ATOM 1388 O O . ILE A 1 184 ? 3.356 -11.455 -4.224 1.00 83.12 184 ILE A O 1
ATOM 1392 N N . TYR A 1 185 ? 3.097 -10.631 -2.149 1.00 82.00 185 TYR A N 1
ATOM 1393 C CA . TYR A 1 185 ? 4.375 -9.928 -2.106 1.00 82.00 185 TYR A CA 1
ATOM 1394 C C . TYR A 1 185 ? 5.548 -10.901 -2.248 1.00 82.00 185 TYR A C 1
ATOM 1396 O O . TYR A 1 185 ? 6.397 -10.704 -3.109 1.00 82.00 185 TYR A O 1
ATOM 1404 N N . ILE A 1 186 ? 5.553 -11.998 -1.479 1.00 82.44 186 ILE A N 1
ATOM 1405 C CA . ILE A 1 186 ? 6.592 -13.036 -1.577 1.00 82.44 186 ILE A CA 1
ATOM 1406 C C . ILE A 1 186 ? 6.617 -13.630 -2.987 1.00 82.44 186 ILE A C 1
ATOM 1408 O O . ILE A 1 186 ? 7.682 -13.689 -3.595 1.00 82.44 186 ILE A O 1
ATOM 1412 N N . ALA A 1 187 ? 5.461 -14.022 -3.528 1.00 82.69 187 ALA A N 1
ATOM 1413 C CA . ALA A 1 187 ? 5.379 -14.610 -4.862 1.00 82.69 187 ALA A CA 1
ATOM 1414 C C . ALA A 1 187 ? 5.885 -13.644 -5.947 1.00 82.69 187 ALA A C 1
ATOM 1416 O O . ALA A 1 187 ? 6.718 -14.022 -6.768 1.00 82.69 187 ALA A O 1
ATOM 1417 N N . ALA A 1 188 ? 5.438 -12.387 -5.924 1.00 79.88 188 ALA A N 1
ATOM 1418 C CA . ALA A 1 188 ? 5.841 -11.378 -6.897 1.00 79.88 188 ALA A CA 1
ATOM 1419 C C . ALA A 1 188 ? 7.337 -11.044 -6.795 1.00 79.88 188 ALA A C 1
ATOM 1421 O O . ALA A 1 188 ? 8.025 -11.030 -7.814 1.00 79.88 188 ALA A O 1
ATOM 1422 N N . THR A 1 189 ? 7.871 -10.835 -5.585 1.00 79.38 189 THR A N 1
ATOM 1423 C CA . THR A 1 189 ? 9.306 -10.578 -5.384 1.00 79.38 189 THR A CA 1
ATOM 1424 C C . THR A 1 189 ? 10.153 -11.756 -5.860 1.00 79.38 189 THR A C 1
ATOM 1426 O O . THR A 1 189 ? 11.181 -11.540 -6.498 1.00 79.38 189 THR A O 1
ATOM 1429 N N . GLN A 1 190 ? 9.710 -12.992 -5.611 1.00 80.06 190 GLN A N 1
ATOM 1430 C CA . GLN A 1 190 ? 10.423 -14.196 -6.030 1.00 80.06 190 GLN A CA 1
ATOM 1431 C C . GLN A 1 190 ? 10.550 -14.283 -7.552 1.00 80.06 190 GLN A C 1
ATOM 1433 O O . GLN A 1 190 ? 11.635 -14.547 -8.067 1.00 80.06 190 GLN A O 1
ATOM 1438 N N . VAL A 1 191 ? 9.450 -14.017 -8.261 1.00 79.50 191 VAL A N 1
ATOM 1439 C CA . VAL A 1 191 ? 9.412 -14.006 -9.725 1.00 79.50 191 VAL A CA 1
ATOM 1440 C C . VAL A 1 191 ? 10.300 -12.913 -10.294 1.00 79.50 191 VAL A C 1
ATOM 1442 O O . VAL A 1 191 ? 11.136 -13.184 -11.152 1.00 79.50 191 VAL A O 1
ATOM 1445 N N . ILE A 1 192 ? 10.153 -11.684 -9.798 1.00 76.19 192 ILE A N 1
ATOM 1446 C CA . ILE A 1 192 ? 10.903 -10.531 -10.303 1.00 76.19 192 ILE A CA 1
ATOM 1447 C C . ILE A 1 192 ? 12.412 -10.749 -10.107 1.00 76.19 192 ILE A C 1
ATOM 1449 O O . ILE A 1 192 ? 13.187 -10.513 -11.035 1.00 76.19 192 ILE A O 1
ATOM 1453 N N . ALA A 1 193 ? 12.819 -11.302 -8.959 1.00 74.38 193 ALA A N 1
ATOM 1454 C CA . ALA A 1 193 ? 14.210 -11.648 -8.675 1.00 74.38 193 ALA A CA 1
ATOM 1455 C C . ALA A 1 193 ? 14.774 -12.767 -9.572 1.00 74.38 193 ALA A C 1
ATOM 1457 O O . ALA A 1 193 ? 15.991 -12.898 -9.667 1.00 74.38 193 ALA A O 1
ATOM 1458 N N . GLY A 1 194 ? 13.933 -13.582 -10.212 1.00 67.81 194 GLY A N 1
ATOM 1459 C CA . GLY A 1 194 ? 14.369 -14.572 -11.203 1.00 67.81 194 GLY A CA 1
ATOM 1460 C C . GLY A 1 194 ? 14.283 -14.097 -12.654 1.00 67.81 194 GLY A C 1
ATOM 1461 O O . GLY A 1 194 ? 14.893 -14.714 -13.521 1.00 67.81 194 GLY A O 1
ATOM 1462 N N . MET A 1 195 ? 13.547 -13.014 -12.929 1.00 73.00 195 MET A N 1
ATOM 1463 C CA . MET A 1 195 ? 13.388 -12.451 -14.276 1.00 73.00 195 MET A CA 1
ATOM 1464 C C . MET A 1 195 ? 14.448 -11.398 -14.619 1.00 73.00 195 MET A C 1
ATOM 1466 O O . MET A 1 195 ? 14.842 -11.287 -15.778 1.00 73.00 195 MET A O 1
ATOM 1470 N N . PHE A 1 196 ? 14.897 -10.602 -13.641 1.00 71.75 196 PHE A N 1
ATOM 1471 C CA . PHE A 1 196 ? 15.795 -9.469 -13.886 1.00 71.75 196 PHE A CA 1
ATOM 1472 C C . PHE A 1 196 ? 17.043 -9.514 -12.997 1.00 71.75 196 PHE A C 1
ATOM 1474 O O . PHE A 1 196 ? 16.931 -9.770 -11.798 1.00 71.75 196 PHE A O 1
ATOM 1481 N N . PRO A 1 197 ? 18.239 -9.197 -13.526 1.00 69.75 197 PRO A N 1
ATOM 1482 C CA . PRO A 1 197 ? 19.427 -8.980 -12.704 1.00 69.75 197 PRO A CA 1
ATOM 1483 C C . PRO A 1 197 ? 19.228 -7.825 -11.711 1.00 69.75 197 PRO A C 1
ATOM 1485 O O . PRO A 1 197 ? 18.603 -6.812 -12.038 1.00 69.75 197 PRO A O 1
ATOM 1488 N N . ALA A 1 198 ? 19.815 -7.927 -10.518 1.00 65.88 198 ALA A N 1
ATOM 1489 C CA . ALA A 1 198 ? 19.677 -6.923 -9.461 1.00 65.88 198 ALA A CA 1
ATOM 1490 C C . ALA A 1 198 ? 20.124 -5.513 -9.867 1.00 65.88 198 ALA A C 1
ATOM 1492 O O . ALA A 1 198 ? 19.551 -4.535 -9.395 1.00 65.88 198 ALA A O 1
ATOM 1493 N N . SER A 1 199 ? 21.095 -5.394 -10.777 1.00 64.69 199 SER A N 1
ATOM 1494 C CA . SER A 1 199 ? 21.532 -4.104 -11.323 1.00 64.69 199 SER A CA 1
ATOM 1495 C C . SER A 1 199 ? 20.431 -3.396 -12.114 1.00 64.69 199 SER A C 1
ATOM 1497 O O . SER A 1 199 ? 20.305 -2.176 -12.031 1.00 64.69 199 SER A O 1
ATOM 1499 N N . VAL A 1 200 ? 19.608 -4.160 -12.839 1.00 66.38 200 VAL A N 1
ATOM 1500 C CA . VAL A 1 200 ? 18.463 -3.637 -13.587 1.00 66.38 200 VAL A CA 1
ATOM 1501 C C . VAL A 1 200 ? 17.345 -3.274 -12.618 1.00 66.38 200 VAL A C 1
ATOM 1503 O O . VAL A 1 200 ? 16.862 -2.150 -12.683 1.00 66.38 200 VAL A O 1
ATOM 1506 N N . MET A 1 201 ? 17.024 -4.145 -11.654 1.00 63.97 201 MET A N 1
ATOM 1507 C CA . MET A 1 201 ? 16.000 -3.874 -10.631 1.00 63.97 201 MET A CA 1
ATOM 1508 C C . MET A 1 201 ? 16.301 -2.618 -9.801 1.00 63.97 201 MET A C 1
ATOM 1510 O O . MET A 1 201 ? 15.405 -1.815 -9.555 1.00 63.97 201 MET A O 1
ATOM 1514 N N . ALA A 1 202 ? 17.567 -2.407 -9.425 1.00 61.09 202 ALA A N 1
ATOM 1515 C CA . ALA A 1 202 ? 18.012 -1.204 -8.719 1.00 61.09 202 ALA A CA 1
ATOM 1516 C C . ALA A 1 202 ? 17.944 0.065 -9.588 1.00 61.09 202 ALA A C 1
ATOM 1518 O O . ALA A 1 202 ? 17.914 1.176 -9.070 1.00 61.09 202 ALA A O 1
ATOM 1519 N N . SER A 1 203 ? 17.937 -0.088 -10.914 1.00 58.50 203 SER A N 1
ATOM 1520 C CA . SER A 1 203 ? 17.830 1.027 -11.857 1.00 58.50 203 SER A CA 1
ATOM 1521 C C . SER A 1 203 ? 16.397 1.312 -12.320 1.00 58.50 203 SER A C 1
ATOM 1523 O O . SER A 1 203 ? 16.137 2.404 -12.817 1.00 58.50 203 SER A O 1
ATOM 1525 N N . SER A 1 204 ? 15.472 0.356 -12.169 1.00 53.47 204 SER A N 1
ATOM 1526 C CA . SER A 1 204 ? 14.181 0.349 -12.869 1.00 53.47 204 SER A CA 1
ATOM 1527 C C . SER A 1 204 ? 12.966 0.785 -12.039 1.00 53.47 204 SER A C 1
ATOM 1529 O O . SER A 1 204 ? 11.844 0.649 -12.517 1.00 53.47 204 SER A O 1
ATOM 1531 N N . GLY A 1 205 ? 13.125 1.319 -10.824 1.00 42.47 205 GLY A N 1
ATOM 1532 C CA . GLY A 1 205 ? 11.970 1.794 -10.053 1.00 42.47 205 GLY A CA 1
ATOM 1533 C C . GLY A 1 205 ? 12.322 2.692 -8.872 1.00 42.47 205 GLY A C 1
ATOM 1534 O O . GLY A 1 205 ? 13.011 2.264 -7.955 1.00 42.47 205 GLY A O 1
ATOM 1535 N N . ALA A 1 206 ? 11.803 3.922 -8.903 1.00 40.28 206 ALA A N 1
ATOM 1536 C CA . ALA A 1 206 ? 11.756 4.919 -7.824 1.00 40.28 206 ALA A CA 1
ATOM 1537 C C . ALA A 1 206 ? 13.082 5.480 -7.259 1.00 40.28 206 ALA A C 1
ATOM 1539 O O . ALA A 1 206 ? 13.021 6.364 -6.411 1.00 40.28 206 ALA A O 1
ATOM 1540 N N . ASP A 1 207 ? 14.252 5.047 -7.742 1.00 37.22 207 ASP A N 1
ATOM 1541 C CA . ASP A 1 207 ? 15.564 5.543 -7.272 1.00 37.22 207 ASP A CA 1
ATOM 1542 C C . ASP A 1 207 ? 16.349 6.346 -8.331 1.00 37.22 207 ASP A C 1
ATOM 1544 O O . ASP A 1 207 ? 17.458 6.822 -8.074 1.00 37.22 207 ASP A O 1
ATOM 1548 N N . SER A 1 208 ? 15.781 6.561 -9.526 1.00 32.16 208 SER A N 1
ATOM 1549 C CA . SER A 1 208 ? 16.391 7.433 -10.544 1.00 32.16 208 SER A CA 1
ATOM 1550 C C . SER A 1 208 ? 16.526 8.890 -10.079 1.00 32.16 208 SER A C 1
ATOM 1552 O O . SER A 1 208 ? 17.410 9.590 -10.567 1.00 32.16 208 SER A O 1
ATOM 1554 N N . ASP A 1 209 ? 15.735 9.321 -9.090 1.00 35.88 209 ASP A N 1
ATOM 1555 C CA . ASP A 1 209 ? 15.846 10.650 -8.473 1.00 35.88 209 ASP A CA 1
ATOM 1556 C C . ASP A 1 209 ? 16.849 10.704 -7.304 1.00 35.88 209 ASP A C 1
ATOM 1558 O O . ASP A 1 209 ? 17.431 11.758 -7.046 1.00 35.88 209 ASP A O 1
ATOM 1562 N N . CYS A 1 210 ? 17.153 9.583 -6.632 1.00 32.38 210 CYS A N 1
ATOM 1563 C CA . CYS A 1 210 ? 18.108 9.588 -5.514 1.00 32.38 210 CYS A CA 1
ATOM 1564 C C . CYS A 1 210 ? 19.581 9.643 -5.971 1.00 32.38 210 CYS A C 1
ATOM 1566 O O . CYS A 1 210 ? 20.479 9.841 -5.151 1.00 32.38 210 CYS A O 1
ATOM 1568 N N . LYS A 1 211 ? 19.848 9.525 -7.280 1.00 30.91 211 LYS A N 1
ATOM 1569 C CA . LYS A 1 211 ? 21.185 9.737 -7.865 1.00 30.91 211 LYS A CA 1
ATOM 1570 C C . LYS A 1 211 ? 21.553 11.211 -8.080 1.00 30.91 211 LYS A C 1
ATOM 1572 O O . LYS A 1 211 ? 22.728 11.483 -8.291 1.00 30.91 211 LYS A O 1
ATOM 1577 N N . ASN A 1 212 ? 20.601 12.145 -7.988 1.00 27.19 212 ASN A N 1
ATOM 1578 C CA . ASN A 1 212 ? 20.828 13.570 -8.281 1.00 27.19 212 ASN A CA 1
ATOM 1579 C C . ASN A 1 212 ? 20.786 14.492 -7.047 1.00 27.19 212 ASN A C 1
ATOM 1581 O O . ASN A 1 212 ? 20.682 15.706 -7.202 1.00 27.19 212 ASN A O 1
ATOM 1585 N N . ILE A 1 213 ? 20.878 13.942 -5.831 1.00 29.58 213 ILE A N 1
ATOM 1586 C CA . ILE A 1 213 ? 20.939 14.726 -4.577 1.00 29.58 213 ILE A CA 1
ATOM 1587 C C . ILE A 1 213 ? 22.337 14.674 -3.930 1.00 29.58 213 ILE A C 1
ATOM 1589 O O . ILE A 1 213 ? 22.467 14.747 -2.708 1.00 29.58 213 ILE A O 1
ATOM 1593 N N . GLY A 1 214 ? 23.375 14.500 -4.752 1.00 30.31 214 GLY A N 1
ATOM 1594 C CA . GLY A 1 214 ? 24.774 14.700 -4.364 1.00 30.31 214 GLY A CA 1
ATOM 1595 C C . GLY A 1 214 ? 25.214 16.129 -4.625 1.00 30.31 214 GLY A C 1
ATOM 1596 O O . GLY A 1 214 ? 24.914 16.619 -5.736 1.00 30.31 214 GLY A O 1
#

Nearest PDB structures (foldseek):
  3ob6-assembly1_A  TM=9.161E-01  e=1.839E-08  Escherichia coli
  1s35-assembly1_A  TM=2.257E-01  e=4.254E+00  Homo sapiens